Protein AF-A0AAV4MS69-F1 (afdb_monomer_lite)

Foldseek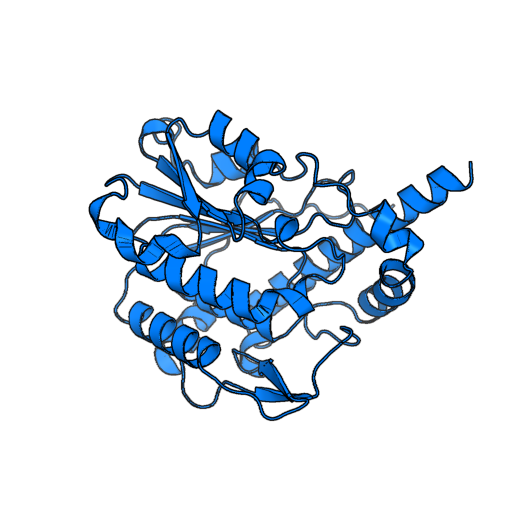 3Di:
DPPDPPDPQLDWDFQDVLLLVCLVPPFFPPFWDKDFQDPACCDFLQEDNVLRVLCCVQQPPPVLLVVLLDLKDDFWPVVSVLVVLDPDPVCLQQEEEEEEDQDPVLVVSNNVVVVVCVSHVHYDYDYLVCLVPCLVVDDPGAYEYEYECLSVDSGLPCCSVCLLVVLSSVLSVLVSHDFFHKYKYWDAADRFQSSLQLVSNVLSQARTKGKTATDLLIGLSGHIIIMGGGGHPDPSSVSSSVNSVCQNPDDDPPSMHGRHSGHVCSSCVDPNSVVSSVRRHVSSVSNSSNSVVVVVVVVD

Radius of gyration: 18.64 Å; chains: 1; bounding box: 41×44×55 Å

Secondary structure (DSSP, 8-state):
--------TTSPEEPPHHHHHHHHHHTTSS--EEEE--SS----TTS-HHHHHHHHHHHTSHHHHHHH-PPPPS-S-HHHHHHHH-SSTT-GGGEEEEEEESSGGGTTT-HHHHHHHHHSSEEEEEETTTGGG-GGGS-SSEEEEEEEGGGT---TTGGGTSHHHHHHHHHHHHHHPPTT-EEEEEES---SHHHHHHHHHHHTTSSEEEEEPPPTT--TT--EEEEEES----HHHHHHHHHHHHHHH--PPTTEEEEESS-HHHHHSSHHHHHHHHHHHHHHHHHHHHHHHHHHHHT-

pLDDT: mean 83.2, std 14.0, range [27.44, 97.62]

Structure (mmCIF, N/CA/C/O backbone):
data_AF-A0AAV4MS69-F1
#
_entry.id   AF-A0AAV4MS69-F1
#
loop_
_atom_site.group_PDB
_atom_site.id
_atom_site.type_symbol
_atom_site.label_atom_id
_atom_site.label_alt_id
_atom_site.label_comp_id
_atom_site.label_asym_id
_atom_site.label_entity_id
_atom_site.label_seq_id
_atom_site.pdbx_PDB_ins_code
_atom_site.Cartn_x
_atom_site.Cartn_y
_atom_site.Cartn_z
_atom_site.occupancy
_atom_site.B_iso_or_equiv
_atom_site.auth_seq_id
_atom_site.auth_comp_id
_atom_site.auth_asym_id
_atom_site.auth_atom_id
_atom_site.pdbx_PDB_model_num
ATOM 1 N N . MET A 1 1 ? -7.618 9.356 -28.137 1.00 32.59 1 MET A N 1
ATOM 2 C CA . MET A 1 1 ? -7.382 8.928 -26.742 1.00 32.59 1 MET A CA 1
ATOM 3 C C . MET A 1 1 ? -8.602 8.173 -26.239 1.00 32.59 1 MET A C 1
ATOM 5 O O . MET A 1 1 ? -9.704 8.694 -26.400 1.00 32.59 1 MET A O 1
ATOM 9 N N . PRO A 1 2 ? -8.458 6.956 -25.689 1.00 27.44 2 PRO A N 1
ATOM 10 C CA . PRO A 1 2 ? -9.570 6.287 -25.033 1.00 27.44 2 PRO A CA 1
ATOM 11 C C . PRO A 1 2 ? -9.926 7.096 -23.786 1.00 27.44 2 PRO A C 1
ATOM 13 O O . PRO A 1 2 ? -9.060 7.394 -22.969 1.00 27.44 2 PRO A O 1
ATOM 16 N N . LYS A 1 3 ? -11.196 7.481 -23.651 1.00 29.00 3 LYS A N 1
ATOM 17 C CA . LYS A 1 3 ? -11.709 8.084 -22.421 1.00 29.00 3 LYS A CA 1
ATOM 18 C C . LYS A 1 3 ? -11.591 7.030 -21.321 1.00 29.00 3 LYS A C 1
ATOM 20 O O . LYS A 1 3 ? -12.415 6.116 -21.267 1.00 29.00 3 LYS A O 1
ATOM 25 N N . HIS A 1 4 ? -10.559 7.123 -20.484 1.00 37.69 4 HIS A N 1
ATOM 26 C CA . HIS A 1 4 ? -10.506 6.365 -19.242 1.00 37.69 4 HIS A CA 1
ATOM 27 C C . HIS A 1 4 ? -11.793 6.689 -18.482 1.00 37.69 4 HIS A C 1
ATOM 29 O O . HIS A 1 4 ? -12.062 7.847 -18.164 1.00 37.69 4 HIS A O 1
ATOM 35 N N . LYS A 1 5 ? -12.638 5.679 -18.252 1.00 34.56 5 LYS A N 1
ATOM 36 C CA . LYS A 1 5 ? -13.734 5.802 -17.293 1.00 34.56 5 LYS A CA 1
ATOM 37 C C . LYS A 1 5 ? -13.071 6.090 -15.951 1.00 34.56 5 LYS A C 1
ATOM 39 O O . LYS A 1 5 ? -12.590 5.160 -15.310 1.00 34.56 5 LYS A O 1
ATOM 44 N N . MET A 1 6 ? -13.016 7.360 -15.548 1.00 39.31 6 MET A N 1
ATOM 45 C CA . MET A 1 6 ? -12.715 7.717 -14.169 1.00 39.31 6 MET A CA 1
ATOM 46 C C . MET A 1 6 ? -13.696 6.915 -13.314 1.00 39.31 6 MET A C 1
ATOM 48 O O . MET A 1 6 ? -14.915 7.090 -13.421 1.00 39.31 6 MET A O 1
ATOM 52 N N . ARG A 1 7 ? -13.184 5.953 -12.534 1.00 49.56 7 ARG A N 1
ATOM 53 C CA . ARG A 1 7 ? -13.964 5.382 -11.435 1.00 49.56 7 ARG A CA 1
ATOM 54 C C . ARG A 1 7 ? -14.466 6.583 -10.636 1.00 49.56 7 ARG A C 1
ATOM 56 O O . ARG A 1 7 ? -13.686 7.492 -10.376 1.00 49.56 7 ARG A O 1
ATOM 63 N N . LYS A 1 8 ? -15.757 6.613 -10.296 1.00 45.69 8 LYS A N 1
ATOM 64 C CA . LYS A 1 8 ? -16.284 7.593 -9.339 1.00 45.69 8 LYS A CA 1
ATOM 65 C C . LYS A 1 8 ? -15.536 7.360 -8.023 1.00 45.69 8 LYS A C 1
ATOM 67 O O . LYS A 1 8 ? -15.855 6.409 -7.313 1.00 45.69 8 LYS A O 1
ATOM 72 N N . LEU A 1 9 ? -14.484 8.144 -7.791 1.00 55.41 9 LEU A N 1
ATOM 73 C CA . LEU A 1 9 ? -13.536 8.029 -6.675 1.00 55.41 9 LEU A CA 1
ATOM 74 C C . LEU A 1 9 ? -14.171 8.448 -5.335 1.00 55.41 9 LEU A C 1
ATOM 76 O O . LEU A 1 9 ? -13.594 8.245 -4.274 1.00 55.41 9 LEU A O 1
ATOM 80 N N . ASP A 1 10 ? -15.413 8.920 -5.383 1.00 58.22 10 ASP A N 1
ATOM 81 C CA . ASP A 1 10 ? -16.152 9.518 -4.272 1.00 58.22 10 ASP A CA 1
ATOM 82 C C . ASP A 1 10 ? -16.833 8.481 -3.356 1.00 58.22 10 ASP A C 1
ATOM 84 O O . ASP A 1 10 ? -17.617 8.837 -2.477 1.00 58.22 10 ASP A O 1
ATOM 88 N N . LYS A 1 11 ? -16.610 7.177 -3.573 1.00 75.25 11 LYS A N 1
ATOM 89 C CA . LYS A 1 11 ? -17.248 6.118 -2.778 1.00 75.25 11 LYS A CA 1
ATOM 90 C C . LYS A 1 11 ? -16.233 5.204 -2.116 1.00 75.25 11 LYS A C 1
ATOM 92 O O . LYS A 1 11 ? -15.440 4.546 -2.783 1.00 75.25 11 LYS A O 1
ATOM 97 N N . TRP A 1 12 ? -16.356 5.117 -0.795 1.00 84.88 12 TRP A N 1
ATOM 98 C CA . TRP A 1 12 ? -15.697 4.122 0.037 1.00 84.88 12 TRP A CA 1
ATOM 99 C C . TRP A 1 12 ? -15.913 2.704 -0.500 1.00 84.88 12 TRP A C 1
ATOM 101 O O . TRP A 1 12 ? -17.046 2.298 -0.771 1.00 84.88 12 TRP A O 1
ATOM 111 N N . CYS A 1 13 ? -14.829 1.937 -0.593 1.00 86.44 13 CYS A N 1
ATOM 112 C CA . CYS A 1 13 ? -14.899 0.501 -0.810 1.00 86.44 13 CYS A CA 1
ATOM 113 C C . CYS A 1 13 ? -15.159 -0.186 0.536 1.00 86.44 13 CYS A C 1
ATOM 115 O O . CYS A 1 13 ? -14.472 0.074 1.527 1.00 86.44 13 CYS A O 1
ATOM 117 N N . ILE A 1 14 ? -16.157 -1.068 0.574 1.00 87.25 14 ILE A N 1
ATOM 118 C CA . ILE A 1 14 ? -16.410 -1.924 1.737 1.00 87.25 14 ILE A CA 1
ATOM 119 C C . ILE A 1 14 ? -15.455 -3.111 1.656 1.00 87.25 14 ILE A C 1
ATOM 121 O O . ILE A 1 14 ? -15.254 -3.674 0.580 1.00 87.25 14 ILE A O 1
ATOM 125 N N . ILE A 1 15 ? -14.875 -3.496 2.791 1.00 86.31 15 ILE A N 1
ATOM 126 C CA . ILE A 1 15 ? -13.974 -4.647 2.849 1.00 86.31 15 ILE A CA 1
ATOM 127 C C . ILE A 1 15 ? -14.758 -5.920 2.495 1.00 86.31 15 ILE A C 1
ATOM 129 O O . ILE A 1 15 ? -15.751 -6.226 3.167 1.00 86.31 15 ILE A O 1
ATOM 133 N N . PRO A 1 16 ? -14.340 -6.689 1.472 1.00 84.62 16 PRO A N 1
ATOM 134 C CA . PRO A 1 16 ? -15.044 -7.911 1.115 1.00 84.62 16 PRO A CA 1
ATOM 135 C C . PRO A 1 16 ? -15.044 -8.901 2.281 1.00 84.62 16 PRO A C 1
ATOM 137 O O . PRO A 1 16 ? -14.002 -9.157 2.889 1.00 84.62 16 PRO A O 1
ATOM 140 N N . LYS A 1 17 ? -16.193 -9.529 2.562 1.00 84.69 17 LYS A N 1
ATOM 141 C CA . LYS A 1 17 ? -16.330 -10.497 3.670 1.00 84.69 17 LYS A CA 1
ATOM 142 C C . LYS A 1 17 ? -15.280 -11.606 3.614 1.00 84.69 17 LYS A C 1
ATOM 144 O O . LYS A 1 17 ? -14.697 -11.941 4.637 1.00 84.69 17 LYS A O 1
ATOM 149 N N . LYS A 1 18 ? -14.964 -12.092 2.408 1.00 83.44 18 LYS A N 1
ATOM 150 C CA . LYS A 1 18 ? -13.921 -13.103 2.178 1.00 83.44 18 LYS A CA 1
ATOM 151 C C . LYS A 1 18 ? -12.542 -12.683 2.699 1.00 83.44 18 LYS A C 1
ATOM 153 O O . LYS A 1 18 ? -11.798 -13.542 3.158 1.00 83.44 18 LYS A O 1
ATOM 158 N N . VAL A 1 19 ? -12.195 -11.392 2.639 1.00 82.31 19 VAL A N 1
ATOM 159 C CA . VAL A 1 19 ? -10.930 -10.867 3.188 1.00 82.31 19 VAL A CA 1
ATOM 160 C C . VAL A 1 19 ? -10.933 -11.024 4.703 1.00 82.31 19 VAL A C 1
ATOM 162 O O . VAL A 1 19 ? -10.015 -11.613 5.271 1.00 82.31 19 VAL A O 1
ATOM 165 N N . VAL A 1 20 ? -12.005 -10.566 5.351 1.00 84.50 20 VAL A N 1
ATOM 166 C CA . VAL A 1 20 ? -12.171 -10.661 6.806 1.00 84.50 20 VAL A CA 1
ATOM 167 C C . VAL A 1 20 ? -12.179 -12.125 7.261 1.00 84.50 20 VAL A C 1
ATOM 169 O O . VAL A 1 20 ? -11.458 -12.483 8.186 1.00 84.50 20 VAL A O 1
ATOM 172 N N . GLU A 1 21 ? -12.926 -12.994 6.582 1.00 85.12 21 GLU A N 1
ATOM 173 C CA . GLU A 1 21 ? -13.020 -14.427 6.891 1.00 85.12 21 GLU A CA 1
ATOM 174 C C . GLU A 1 21 ? -11.681 -15.154 6.711 1.00 85.12 21 GLU A C 1
ATOM 176 O O . GLU A 1 21 ? -11.266 -15.920 7.585 1.00 85.12 21 GLU A O 1
ATOM 181 N N . ALA A 1 22 ? -10.968 -14.893 5.607 1.00 80.94 22 ALA A N 1
ATOM 182 C CA . ALA A 1 22 ? -9.642 -15.460 5.374 1.00 80.94 22 ALA A CA 1
ATOM 183 C C . ALA A 1 22 ? -8.679 -15.090 6.508 1.00 80.94 22 ALA A C 1
ATOM 185 O O . ALA A 1 22 ? -7.905 -15.935 6.963 1.00 80.94 22 ALA A O 1
ATOM 186 N N . MET A 1 23 ? -8.774 -13.856 7.005 1.00 82.81 23 MET A N 1
ATOM 187 C CA . MET A 1 23 ? -7.944 -13.369 8.099 1.00 82.81 23 MET A CA 1
ATOM 188 C C . MET A 1 23 ? -8.364 -13.931 9.465 1.00 82.81 23 MET A C 1
ATOM 190 O O . MET A 1 23 ? -7.529 -14.362 10.256 1.00 82.81 23 MET A O 1
ATOM 194 N N . GLN A 1 24 ? -9.659 -14.034 9.749 1.00 80.00 24 GLN A N 1
ATOM 195 C CA . GLN A 1 24 ? -10.136 -14.567 11.028 1.00 80.00 24 GLN A CA 1
ATOM 196 C C . GLN A 1 24 ? -9.818 -16.057 11.219 1.00 80.00 24 GLN A C 1
ATOM 198 O O . GLN A 1 24 ? -9.497 -16.481 12.334 1.00 80.00 24 GLN A O 1
ATOM 203 N N . VAL A 1 25 ? -9.901 -16.848 10.144 1.00 69.44 25 VAL A N 1
ATOM 204 C CA . VAL A 1 25 ? -9.797 -18.315 10.210 1.00 69.44 25 VAL A CA 1
ATOM 205 C C . VAL A 1 25 ? -8.358 -18.812 10.055 1.00 69.44 25 VAL A C 1
ATOM 207 O O . VAL A 1 25 ? -8.000 -19.823 10.657 1.00 69.44 25 VAL A O 1
ATOM 210 N N . LYS A 1 26 ? -7.531 -18.145 9.240 1.00 68.44 26 LYS A N 1
ATOM 211 C CA . LYS A 1 26 ? -6.274 -18.731 8.736 1.00 68.44 26 LYS A CA 1
ATOM 212 C C . LYS A 1 26 ? -5.003 -17.935 9.051 1.00 68.44 26 LYS A C 1
ATOM 214 O O . LYS A 1 26 ? -3.933 -18.383 8.645 1.00 68.44 26 LYS A O 1
ATOM 219 N N . VAL A 1 27 ? -5.082 -16.805 9.761 1.00 69.56 27 VAL A N 1
ATOM 220 C CA . VAL A 1 27 ? -3.886 -15.995 10.057 1.00 69.56 27 VAL A CA 1
ATOM 221 C C . VAL A 1 27 ? -2.804 -16.807 10.757 1.00 69.56 27 VAL A C 1
ATOM 223 O O . VAL A 1 27 ? -3.017 -17.402 11.813 1.00 69.56 27 VAL A O 1
ATOM 226 N N . GLY A 1 28 ? -1.615 -16.766 10.161 1.00 65.25 28 GLY A N 1
ATOM 227 C CA . GLY A 1 28 ? -0.358 -16.931 10.876 1.00 65.25 28 GLY A CA 1
ATOM 228 C C . GLY A 1 28 ? 0.246 -18.326 10.944 1.00 65.25 28 GLY A C 1
ATOM 229 O O . GLY A 1 28 ? 1.342 -18.463 11.479 1.00 65.25 28 GLY A O 1
ATOM 230 N N . ARG A 1 29 ? -0.373 -19.365 10.369 1.00 62.41 29 ARG A N 1
ATOM 231 C CA . ARG A 1 29 ? 0.287 -20.681 10.258 1.00 62.41 29 ARG A CA 1
ATOM 232 C C . ARG A 1 29 ? 0.589 -21.025 8.802 1.00 62.41 29 ARG A C 1
ATOM 234 O O . ARG A 1 29 ? -0.322 -21.227 8.006 1.00 62.41 29 ARG A O 1
ATOM 241 N N . ASN A 1 30 ? 1.883 -21.123 8.484 1.00 73.81 30 ASN A N 1
ATOM 242 C CA . ASN A 1 30 ? 2.430 -21.602 7.203 1.00 73.81 30 ASN A CA 1
ATOM 243 C C . ASN A 1 30 ? 2.113 -20.735 5.972 1.00 73.81 30 ASN A C 1
ATOM 245 O O . ASN A 1 30 ? 2.060 -21.235 4.852 1.00 73.81 30 ASN A O 1
ATOM 249 N N . TRP A 1 31 ? 1.880 -19.440 6.169 1.00 88.81 31 TRP A N 1
ATOM 250 C CA . TRP A 1 31 ? 1.650 -18.496 5.072 1.00 88.81 31 TRP A CA 1
ATOM 251 C C . TRP A 1 31 ? 2.933 -17.928 4.476 1.00 88.81 31 TRP A C 1
ATOM 253 O O . TRP A 1 31 ? 2.932 -17.520 3.316 1.00 88.81 31 TRP A O 1
ATOM 263 N N . LEU A 1 32 ? 4.015 -17.915 5.256 1.00 92.56 32 LEU A N 1
ATOM 264 C CA . LEU A 1 32 ? 5.300 -17.414 4.797 1.00 92.56 32 LEU A CA 1
ATOM 265 C C . LEU A 1 32 ? 5.862 -18.339 3.731 1.00 92.56 32 LEU A C 1
ATOM 267 O O . LEU A 1 32 ? 6.220 -19.484 4.005 1.00 92.56 32 LEU A O 1
ATOM 271 N N . LEU A 1 33 ? 5.979 -17.807 2.520 1.00 94.19 33 LEU A N 1
ATOM 272 C CA . LEU A 1 33 ? 6.752 -18.434 1.464 1.00 94.19 33 LEU A CA 1
ATOM 273 C C . LEU A 1 33 ? 8.070 -17.686 1.331 1.00 94.19 33 LEU A C 1
ATOM 275 O O . LEU A 1 33 ? 8.084 -16.501 0.993 1.00 94.19 33 LEU A O 1
ATOM 279 N N . MET A 1 34 ? 9.172 -18.387 1.569 1.00 94.75 34 MET A N 1
ATOM 280 C CA . MET A 1 34 ? 10.511 -17.883 1.285 1.00 94.75 34 MET A CA 1
ATOM 281 C C . MET A 1 34 ? 10.970 -18.344 -0.097 1.00 94.75 34 MET A C 1
ATOM 283 O O . MET A 1 34 ? 10.540 -19.378 -0.608 1.00 94.75 34 MET A O 1
ATOM 287 N N . GLY A 1 35 ? 11.866 -17.582 -0.706 1.00 94.75 35 GLY A N 1
ATOM 288 C CA . GLY A 1 35 ? 12.518 -17.975 -1.946 1.00 94.75 35 GLY A CA 1
ATOM 289 C C . GLY A 1 35 ? 13.698 -17.075 -2.260 1.00 94.75 35 GLY A C 1
ATOM 290 O O . GLY A 1 35 ? 14.112 -16.278 -1.424 1.00 94.75 35 GLY A O 1
ATOM 291 N N . LYS A 1 36 ? 14.259 -17.213 -3.463 1.00 94.69 36 LYS A N 1
ATOM 292 C CA . LYS A 1 36 ? 15.430 -16.437 -3.883 1.00 94.69 36 LYS A CA 1
ATOM 293 C C . LYS A 1 36 ? 15.143 -14.935 -3.819 1.00 94.69 36 LYS A C 1
ATOM 295 O O . LYS A 1 36 ? 14.087 -14.496 -4.274 1.00 94.69 36 LYS A O 1
ATOM 300 N N . LYS A 1 37 ? 16.118 -14.169 -3.324 1.00 93.44 37 LYS A N 1
ATOM 301 C CA . LYS A 1 37 ? 16.066 -12.706 -3.304 1.00 93.44 37 LYS A CA 1
ATOM 302 C C . LYS A 1 37 ? 15.760 -12.136 -4.692 1.00 93.44 37 LYS A C 1
ATOM 304 O O . LYS A 1 37 ? 16.416 -12.465 -5.683 1.00 93.44 37 LYS A O 1
ATOM 309 N N . VAL A 1 38 ? 14.756 -11.273 -4.747 1.00 92.19 38 VAL A N 1
ATOM 310 C CA . VAL A 1 38 ? 14.262 -10.611 -5.948 1.00 92.19 38 VAL A CA 1
ATOM 311 C C . VAL A 1 38 ? 14.893 -9.229 -6.034 1.00 92.19 38 VAL A C 1
ATOM 313 O O . VAL A 1 38 ? 14.631 -8.349 -5.220 1.00 92.19 38 VAL A O 1
ATOM 316 N N . HIS A 1 39 ? 15.715 -9.029 -7.059 1.00 90.00 39 HIS A N 1
ATOM 317 C CA . HIS A 1 39 ? 16.341 -7.735 -7.353 1.00 90.00 39 HIS A CA 1
ATOM 318 C C . HIS A 1 39 ? 15.512 -6.886 -8.327 1.00 90.00 39 HIS A C 1
ATOM 320 O O . HIS A 1 39 ? 15.698 -5.672 -8.419 1.00 90.00 39 HIS A O 1
ATOM 326 N N . GLN A 1 40 ? 14.579 -7.524 -9.038 1.00 92.38 40 GLN A N 1
ATOM 327 C CA . GLN A 1 40 ? 13.701 -6.885 -10.006 1.00 92.38 40 GLN A CA 1
ATOM 328 C C . GLN A 1 40 ? 12.364 -7.615 -10.104 1.00 92.38 40 GLN A C 1
ATOM 330 O O . GLN A 1 40 ? 12.314 -8.844 -10.161 1.00 92.38 40 GLN A O 1
ATOM 335 N N . ILE A 1 41 ? 11.276 -6.849 -10.159 1.00 93.44 41 ILE A N 1
ATOM 336 C CA . ILE A 1 41 ? 9.925 -7.387 -10.327 1.00 93.44 41 ILE A CA 1
ATOM 337 C C . ILE A 1 41 ? 9.732 -7.701 -11.810 1.00 93.44 41 ILE A C 1
ATOM 339 O O . ILE A 1 41 ? 9.349 -6.841 -12.591 1.00 93.44 41 ILE A O 1
ATOM 343 N N . GLN A 1 42 ? 10.035 -8.932 -12.213 1.00 92.31 42 GLN A N 1
ATOM 344 C CA . GLN A 1 42 ? 9.879 -9.374 -13.607 1.00 92.31 42 GLN A CA 1
ATOM 345 C C . GLN A 1 42 ? 8.460 -9.855 -13.921 1.00 92.31 42 GLN A C 1
ATOM 347 O O . GLN A 1 42 ? 8.033 -9.859 -15.071 1.00 92.31 42 GLN A O 1
ATOM 352 N N . ASN A 1 43 ? 7.724 -10.279 -12.896 1.00 91.81 43 ASN A N 1
ATOM 353 C CA . ASN A 1 43 ? 6.361 -10.766 -13.022 1.00 91.81 43 ASN A CA 1
ATOM 354 C C . ASN A 1 43 ? 5.586 -10.405 -11.754 1.00 91.81 43 ASN A C 1
ATOM 356 O O . ASN A 1 43 ? 6.067 -10.619 -10.639 1.00 91.81 43 ASN A O 1
ATOM 360 N N . SER A 1 44 ? 4.384 -9.875 -11.938 1.00 96.00 44 SER A N 1
ATOM 361 C CA . SER A 1 44 ? 3.424 -9.640 -10.873 1.00 96.00 44 SER A CA 1
ATOM 362 C C . SER A 1 44 ? 2.089 -10.232 -11.292 1.00 96.00 44 SER A C 1
ATOM 364 O O . SER A 1 44 ? 1.609 -9.974 -12.390 1.00 96.00 44 SER A O 1
ATOM 366 N N . LYS A 1 45 ? 1.449 -10.985 -10.394 1.00 96.19 45 LYS A N 1
ATOM 367 C CA . LYS A 1 45 ? 0.055 -11.402 -10.599 1.00 96.19 45 LYS A CA 1
ATOM 368 C C . LYS A 1 45 ? -0.918 -10.227 -10.519 1.00 96.19 45 LYS A C 1
ATOM 370 O O . LYS A 1 45 ? -2.042 -10.362 -10.984 1.00 96.19 45 LYS A O 1
ATOM 375 N N . PHE A 1 46 ? -0.485 -9.101 -9.959 1.00 97.00 46 PHE A N 1
ATOM 376 C CA . PHE A 1 46 ? -1.302 -7.926 -9.677 1.00 97.00 46 PHE A CA 1
ATOM 377 C C . PHE A 1 46 ? -1.087 -6.802 -10.693 1.00 97.00 46 PHE A C 1
ATOM 379 O O . PHE A 1 46 ? -1.449 -5.670 -10.406 1.00 97.00 46 PHE A O 1
ATOM 386 N N . CYS A 1 47 ? -0.453 -7.068 -11.838 1.00 97.62 47 CYS A N 1
ATOM 387 C CA . CYS A 1 47 ? -0.258 -6.082 -12.898 1.00 97.62 47 CYS A CA 1
ATOM 388 C C . CYS A 1 47 ? -0.100 -6.776 -14.254 1.00 97.62 47 CYS A C 1
ATOM 390 O O . CYS A 1 47 ? 0.358 -7.917 -14.336 1.00 97.62 47 CYS A O 1
ATOM 392 N N . ASN A 1 48 ? -0.460 -6.081 -15.329 1.00 97.19 48 ASN A N 1
ATOM 393 C CA . ASN A 1 48 ? -0.264 -6.549 -16.689 1.00 97.19 48 ASN A CA 1
ATOM 394 C C . ASN A 1 48 ? 1.243 -6.755 -16.961 1.00 97.19 48 ASN A C 1
ATOM 396 O O . ASN A 1 48 ? 2.029 -5.814 -16.808 1.00 97.19 48 ASN A O 1
ATOM 400 N N . PRO A 1 49 ? 1.664 -7.951 -17.411 1.00 96.56 49 PRO A N 1
ATOM 401 C CA . PRO A 1 49 ? 3.075 -8.260 -17.630 1.00 96.56 49 PRO A CA 1
ATOM 402 C C . PRO A 1 49 ? 3.752 -7.343 -18.658 1.00 96.56 49 PRO A C 1
ATOM 404 O O . PRO A 1 49 ? 4.937 -7.057 -18.513 1.00 96.56 49 PRO A O 1
ATOM 407 N N . MET A 1 50 ? 3.022 -6.828 -19.654 1.00 96.69 50 MET A N 1
ATOM 408 C CA . MET A 1 50 ? 3.580 -5.892 -20.640 1.00 96.69 50 MET A CA 1
ATOM 409 C C . MET A 1 50 ? 3.937 -4.540 -20.016 1.00 96.69 50 MET A C 1
ATOM 411 O O . MET A 1 50 ? 4.947 -3.942 -20.378 1.00 96.69 50 MET A O 1
ATOM 415 N N . LEU A 1 51 ? 3.139 -4.068 -19.053 1.00 96.31 51 LEU A N 1
ATOM 416 C CA . LEU A 1 51 ? 3.433 -2.832 -18.325 1.00 96.31 51 LEU A CA 1
ATOM 417 C C . LEU A 1 51 ? 4.663 -3.001 -17.433 1.00 96.31 51 LEU A C 1
ATOM 419 O O . LEU A 1 51 ? 5.491 -2.100 -17.359 1.00 96.31 51 LEU A O 1
ATOM 423 N N . ILE A 1 52 ? 4.805 -4.166 -16.796 1.00 95.88 52 ILE A N 1
ATOM 424 C CA . ILE A 1 52 ? 5.981 -4.499 -15.986 1.00 95.88 52 ILE A CA 1
ATOM 425 C C . ILE A 1 52 ? 7.244 -4.578 -16.845 1.00 95.88 52 ILE A C 1
ATOM 427 O O . ILE A 1 52 ? 8.272 -4.021 -16.466 1.00 95.88 52 ILE A O 1
ATOM 431 N N . ASP A 1 53 ? 7.178 -5.229 -18.006 1.00 94.56 53 ASP A N 1
ATOM 432 C CA . ASP A 1 53 ? 8.301 -5.294 -18.946 1.00 94.56 53 ASP A CA 1
ATOM 433 C C . ASP A 1 53 ? 8.726 -3.894 -19.418 1.00 94.56 53 ASP A C 1
ATOM 435 O O . ASP A 1 53 ? 9.905 -3.540 -19.347 1.00 94.56 53 ASP A O 1
ATOM 439 N N . LEU A 1 54 ? 7.763 -3.059 -19.822 1.00 93.50 54 LEU A N 1
ATOM 440 C CA . LEU A 1 54 ? 8.040 -1.687 -20.244 1.00 93.50 54 LEU A CA 1
ATOM 441 C C . LEU A 1 54 ? 8.613 -0.840 -19.099 1.00 93.50 54 LEU A C 1
ATOM 443 O O . LEU A 1 54 ? 9.612 -0.149 -19.291 1.00 93.50 54 LEU A O 1
ATOM 447 N N . TRP A 1 55 ? 8.036 -0.941 -17.899 1.00 92.81 55 TRP A N 1
ATOM 448 C CA . TRP A 1 55 ? 8.553 -0.282 -16.701 1.00 92.81 55 TRP A CA 1
ATOM 449 C C . TRP A 1 55 ? 10.005 -0.662 -16.445 1.00 92.81 55 TRP A C 1
ATOM 451 O O . TRP A 1 55 ? 10.850 0.213 -16.289 1.00 92.81 55 TRP A O 1
ATOM 461 N N . ASN A 1 56 ? 10.312 -1.956 -16.470 1.00 91.62 56 ASN A N 1
ATOM 462 C CA . ASN A 1 56 ? 11.653 -2.466 -16.226 1.00 91.62 56 ASN A CA 1
ATOM 463 C C . ASN A 1 56 ? 12.683 -1.959 -17.246 1.00 91.62 56 ASN A C 1
ATOM 465 O O . ASN A 1 56 ? 13.819 -1.677 -16.872 1.00 91.62 56 ASN A O 1
ATOM 469 N N . LYS A 1 57 ? 12.294 -1.805 -18.517 1.00 89.25 57 LYS A N 1
ATOM 470 C CA . LYS A 1 57 ? 13.165 -1.275 -19.582 1.00 89.25 57 LYS A CA 1
ATOM 471 C C . LYS A 1 57 ? 13.534 0.200 -19.396 1.00 89.25 57 LYS A C 1
ATOM 473 O O . LYS A 1 57 ? 14.584 0.624 -19.890 1.00 89.25 57 LYS A O 1
ATOM 478 N N . ILE A 1 58 ? 12.679 0.968 -18.720 1.00 87.44 58 ILE A N 1
ATOM 479 C CA . ILE A 1 58 ? 12.823 2.419 -18.557 1.00 87.44 58 ILE A CA 1
ATOM 480 C C . ILE A 1 58 ? 13.364 2.756 -17.157 1.00 87.44 58 ILE A C 1
ATOM 482 O O . ILE A 1 58 ? 14.412 3.383 -17.035 1.00 87.44 58 ILE A O 1
ATOM 486 N N . SER A 1 59 ? 12.712 2.290 -16.088 1.00 84.31 59 SER A N 1
ATOM 487 C CA . SER A 1 59 ? 12.972 2.723 -14.703 1.00 84.31 59 SER A CA 1
ATOM 488 C C . SER A 1 59 ? 14.316 2.268 -14.117 1.00 84.31 59 SER A C 1
ATOM 490 O O . SER A 1 59 ? 14.795 2.848 -13.138 1.00 84.31 59 SER A O 1
ATOM 492 N N . TYR A 1 60 ? 14.936 1.236 -14.700 1.00 80.19 60 TYR A N 1
ATOM 493 C CA . TYR A 1 60 ? 16.245 0.720 -14.281 1.00 80.19 60 TYR A CA 1
ATOM 494 C C . TYR A 1 60 ? 17.431 1.415 -14.964 1.00 80.19 60 TYR A C 1
ATOM 496 O O . TYR A 1 60 ? 18.579 1.118 -14.634 1.00 80.19 60 TYR A O 1
ATOM 504 N N . ARG A 1 61 ? 17.190 2.359 -15.882 1.00 80.56 61 ARG A N 1
ATOM 505 C CA . ARG A 1 61 ? 18.256 3.210 -16.424 1.00 80.56 61 ARG A CA 1
ATOM 506 C C . ARG A 1 61 ? 18.665 4.231 -15.360 1.00 80.56 61 ARG A C 1
ATOM 508 O O . ARG A 1 61 ? 17.817 4.960 -14.850 1.00 80.56 61 ARG A O 1
ATOM 515 N N . ALA A 1 62 ? 19.953 4.278 -15.016 1.00 64.56 62 ALA A N 1
ATOM 516 C CA . ALA A 1 62 ? 20.462 5.099 -13.912 1.00 64.56 62 ALA A CA 1
ATOM 517 C C . ALA A 1 62 ? 20.153 6.599 -14.083 1.00 64.56 62 ALA A C 1
ATOM 519 O O . ALA A 1 62 ? 19.737 7.251 -13.129 1.00 64.56 62 ALA A O 1
ATOM 520 N N . GLU A 1 63 ? 20.280 7.114 -15.307 1.00 69.56 63 GLU A N 1
ATOM 521 C CA . GLU A 1 63 ? 19.982 8.508 -15.672 1.00 69.56 63 GLU A CA 1
ATOM 522 C C . GLU A 1 63 ? 18.518 8.874 -15.391 1.00 69.56 63 GLU A C 1
ATOM 524 O O . GLU A 1 63 ? 18.229 9.911 -14.797 1.00 69.56 63 GLU A O 1
ATOM 529 N N . ILE A 1 64 ? 17.597 7.970 -15.738 1.00 68.38 64 ILE A N 1
ATOM 530 C CA . ILE A 1 64 ? 16.159 8.133 -15.511 1.00 68.38 64 ILE A CA 1
ATOM 531 C C . ILE A 1 64 ? 15.845 8.064 -14.017 1.00 68.38 64 ILE A C 1
ATOM 533 O O . ILE A 1 64 ? 15.039 8.848 -13.529 1.00 68.38 64 ILE A O 1
ATOM 537 N N . ASN A 1 65 ? 16.487 7.157 -13.280 1.00 66.69 65 ASN A N 1
ATOM 538 C CA . ASN A 1 65 ? 16.257 7.002 -11.846 1.00 66.69 65 ASN A CA 1
ATOM 539 C C . ASN A 1 65 ? 16.627 8.289 -11.088 1.00 66.69 65 ASN A C 1
ATOM 541 O O . ASN A 1 65 ? 15.791 8.842 -10.384 1.00 66.69 65 ASN A O 1
ATOM 545 N N . ILE A 1 66 ? 17.835 8.817 -11.309 1.00 63.38 66 ILE A N 1
ATOM 546 C CA . ILE A 1 66 ? 18.347 10.009 -10.610 1.00 63.38 66 ILE A CA 1
ATOM 547 C C . ILE A 1 66 ? 17.497 11.251 -10.917 1.00 63.38 66 ILE A C 1
ATOM 549 O O . ILE A 1 66 ? 17.222 12.047 -10.027 1.00 63.38 66 ILE A O 1
ATOM 553 N N . GLN A 1 67 ? 17.055 11.412 -12.165 1.00 62.88 67 GLN A N 1
ATOM 554 C CA . GLN A 1 67 ? 16.370 12.630 -12.613 1.00 62.88 67 GLN A CA 1
ATOM 555 C C . GLN A 1 67 ? 14.863 12.636 -12.328 1.00 62.88 67 GLN A C 1
ATOM 557 O O . GLN A 1 67 ? 14.257 13.701 -12.300 1.00 62.88 67 GLN A O 1
ATOM 562 N N . ASN A 1 68 ? 14.253 11.467 -12.108 1.00 61.84 68 ASN A N 1
ATOM 563 C CA . ASN A 1 68 ? 12.817 11.343 -11.826 1.00 61.84 68 ASN A CA 1
ATOM 564 C C . ASN A 1 68 ? 12.512 11.100 -10.339 1.00 61.84 68 ASN A C 1
ATOM 566 O O . ASN A 1 68 ? 11.350 10.943 -9.959 1.00 61.84 68 ASN A O 1
ATOM 570 N N . HIS A 1 69 ? 13.540 11.102 -9.485 1.00 60.50 69 HIS A N 1
ATOM 571 C CA . HIS A 1 69 ? 13.400 11.243 -8.039 1.00 60.50 69 HIS A CA 1
ATOM 572 C C . HIS A 1 69 ? 13.314 12.712 -7.642 1.00 60.50 69 HIS A C 1
ATOM 574 O O . HIS A 1 69 ? 14.166 13.239 -6.940 1.00 60.50 69 HIS A O 1
ATOM 580 N N . ILE A 1 70 ? 12.252 13.374 -8.089 1.00 58.72 70 ILE A N 1
ATOM 581 C CA . ILE A 1 70 ? 11.847 14.647 -7.499 1.00 58.72 70 ILE A CA 1
ATOM 582 C C . ILE A 1 70 ? 10.980 14.287 -6.280 1.00 58.72 70 ILE A C 1
ATOM 584 O O . ILE A 1 70 ? 10.088 13.435 -6.429 1.00 58.72 70 ILE A O 1
ATOM 588 N N . PRO A 1 71 ? 11.252 14.836 -5.075 1.00 54.25 71 PRO A N 1
ATOM 589 C CA . PRO A 1 71 ? 10.345 14.674 -3.946 1.00 54.25 71 PRO A CA 1
ATOM 590 C C . PRO A 1 71 ? 8.973 15.156 -4.409 1.00 54.25 71 PRO A C 1
ATOM 592 O O . PRO A 1 71 ? 8.893 16.227 -5.013 1.00 54.25 71 PRO A O 1
ATOM 595 N N . PRO A 1 72 ? 7.922 14.339 -4.250 1.00 53.78 72 PRO A N 1
ATOM 596 C CA . PRO A 1 72 ? 6.664 14.614 -4.909 1.00 53.78 72 PRO A CA 1
ATOM 597 C C . PRO A 1 72 ? 6.184 16.002 -4.489 1.00 53.78 72 PRO A C 1
ATOM 599 O O . PRO A 1 72 ? 5.972 16.274 -3.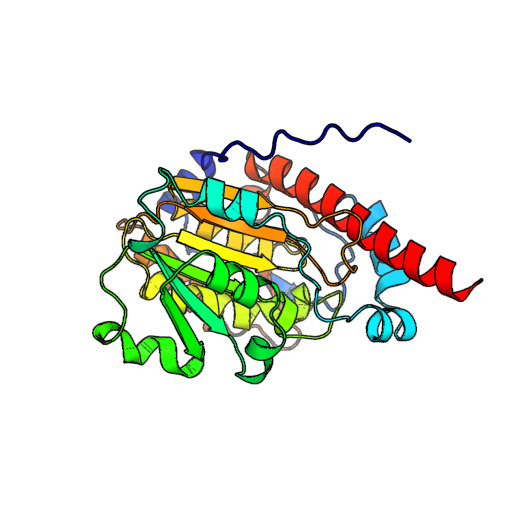305 1.00 53.78 72 PRO A O 1
ATOM 602 N N . SER A 1 73 ? 5.993 16.880 -5.474 1.00 61.28 73 SER A N 1
ATOM 603 C CA . SER A 1 73 ? 4.988 17.921 -5.347 1.00 61.28 73 SER A CA 1
ATOM 604 C C . SER A 1 73 ? 3.658 17.259 -5.002 1.00 61.28 73 SER A C 1
ATOM 606 O O . SER A 1 73 ? 3.446 16.052 -5.140 1.00 61.28 73 SER A O 1
ATOM 608 N N . PHE A 1 74 ? 2.774 18.050 -4.439 1.00 68.12 74 PHE A N 1
ATOM 609 C CA . PHE A 1 74 ? 1.482 17.578 -4.019 1.00 68.12 74 PHE A CA 1
ATOM 610 C C . PHE A 1 74 ? 0.659 17.082 -5.227 1.00 68.12 74 PHE A C 1
ATOM 612 O O . PHE A 1 74 ? 0.285 17.900 -6.059 1.00 68.12 74 PHE A O 1
ATOM 619 N N . HIS A 1 75 ? 0.408 15.768 -5.333 1.00 80.06 75 HIS A N 1
ATOM 620 C CA . HIS A 1 75 ? -0.255 15.167 -6.508 1.00 80.06 75 HIS A CA 1
ATOM 621 C C . HIS A 1 75 ? -1.434 14.241 -6.192 1.00 80.06 75 HIS A C 1
ATOM 623 O O . HIS A 1 75 ? -2.043 13.678 -7.101 1.00 80.06 75 HIS A O 1
ATOM 629 N N . TRP A 1 76 ? -1.761 14.029 -4.917 1.00 85.00 76 TRP A N 1
ATOM 630 C CA . TRP A 1 76 ? -3.014 13.368 -4.547 1.00 85.00 76 TRP A CA 1
ATOM 631 C C . TRP A 1 76 ? -4.083 14.417 -4.292 1.00 85.00 76 TRP A C 1
ATOM 633 O O . TRP A 1 76 ? -3.790 15.475 -3.757 1.00 85.00 76 TRP A O 1
ATOM 643 N N . ASP A 1 77 ? -5.331 14.104 -4.611 1.00 82.00 77 ASP A N 1
ATOM 644 C CA . ASP A 1 77 ? -6.463 14.960 -4.263 1.00 82.00 77 ASP A CA 1
ATOM 645 C C . ASP A 1 77 ? -6.728 14.883 -2.743 1.00 82.00 77 ASP A C 1
ATOM 647 O O . ASP A 1 77 ? -7.446 14.000 -2.267 1.00 82.00 77 ASP A O 1
ATOM 651 N N . ILE A 1 78 ? -6.076 15.749 -1.952 1.00 78.19 78 ILE A N 1
ATOM 652 C CA . ILE A 1 78 ? -6.286 15.799 -0.490 1.00 78.19 78 ILE A CA 1
ATOM 653 C C . ILE A 1 78 ? -7.615 16.425 -0.134 1.00 78.19 78 ILE A C 1
ATOM 655 O O . ILE A 1 78 ? -8.153 16.046 0.895 1.00 78.19 78 ILE A O 1
ATOM 659 N N . ASP A 1 79 ? -8.189 17.283 -0.971 1.00 78.00 79 ASP A N 1
ATOM 660 C CA . ASP A 1 79 ? -9.542 17.777 -0.719 1.00 78.00 79 ASP A CA 1
ATOM 661 C C . ASP A 1 79 ? -10.532 16.598 -0.746 1.00 78.00 79 ASP A C 1
ATOM 663 O O . ASP A 1 79 ? -11.418 16.484 0.104 1.00 78.00 79 ASP A O 1
ATOM 667 N N . LEU A 1 80 ? -10.328 15.636 -1.654 1.00 80.06 80 LEU A N 1
ATOM 668 C CA . LEU A 1 80 ? -11.052 14.369 -1.631 1.00 80.06 80 LEU A CA 1
ATOM 669 C C . LEU A 1 80 ? -10.672 13.490 -0.427 1.00 80.06 80 LEU A C 1
ATOM 671 O O . LEU A 1 80 ? -11.552 12.858 0.158 1.00 80.06 80 LEU A O 1
ATOM 675 N N . ALA A 1 81 ? -9.393 13.412 -0.045 1.00 77.50 81 ALA A N 1
ATOM 676 C CA . ALA A 1 81 ? -8.977 12.650 1.139 1.00 77.50 81 ALA A CA 1
ATOM 677 C C . ALA A 1 81 ? -9.616 13.192 2.431 1.00 77.50 81 ALA A C 1
ATOM 679 O O . ALA A 1 81 ? -10.085 12.408 3.257 1.00 77.50 81 ALA A O 1
ATOM 680 N N . ASP A 1 82 ? -9.678 14.512 2.568 1.00 76.69 82 ASP A N 1
ATOM 681 C CA . ASP A 1 82 ? -10.343 15.239 3.641 1.00 76.69 82 ASP A CA 1
ATOM 682 C C . ASP A 1 82 ? -11.840 14.919 3.657 1.00 76.69 82 ASP A C 1
ATOM 684 O O . ASP A 1 82 ? -12.347 14.368 4.633 1.00 76.69 82 ASP A O 1
ATOM 688 N N . LEU A 1 83 ? -12.517 15.081 2.514 1.00 77.38 83 LEU A N 1
ATOM 689 C CA . LEU A 1 83 ? -13.934 14.741 2.356 1.00 77.38 83 LEU A CA 1
ATOM 690 C C . LEU A 1 83 ? -14.246 13.275 2.707 1.00 77.38 83 LEU A C 1
ATOM 692 O O . LEU A 1 83 ? -15.320 12.955 3.212 1.00 77.38 83 LEU A O 1
ATOM 696 N N . LEU A 1 84 ? -13.329 12.349 2.430 1.00 77.56 84 LEU A N 1
ATOM 697 C CA . LEU A 1 84 ? -13.494 10.945 2.805 1.00 77.56 84 LEU A CA 1
ATOM 698 C C . LEU A 1 84 ? -13.389 10.761 4.332 1.00 77.56 84 LEU A C 1
ATOM 700 O O . LEU A 1 84 ? -14.151 9.987 4.939 1.00 77.56 84 LEU A O 1
ATOM 704 N N . LEU A 1 85 ? -12.432 11.440 4.962 1.00 74.88 85 LEU A N 1
ATOM 705 C CA . LEU A 1 85 ? -12.125 11.320 6.386 1.00 74.88 85 LEU A CA 1
ATOM 706 C C . LEU A 1 85 ? -13.145 12.052 7.266 1.00 74.88 85 LEU A C 1
ATOM 708 O O . LEU A 1 85 ? -13.513 11.513 8.316 1.00 74.88 85 LEU A O 1
ATOM 712 N N . GLU A 1 86 ? -13.699 13.165 6.801 1.00 70.06 86 GLU A N 1
ATOM 713 C CA . GLU A 1 86 ? -14.814 13.864 7.427 1.00 70.06 86 GLU A CA 1
ATOM 714 C C . GLU A 1 86 ? -16.152 13.178 7.106 1.00 70.06 86 GLU A C 1
ATOM 716 O O . GLU A 1 86 ? -16.716 13.334 6.030 1.00 70.06 86 GLU A O 1
ATOM 721 N N . ASP A 1 87 ? -16.733 12.434 8.061 1.00 59.75 87 ASP A N 1
ATOM 722 C CA . ASP A 1 87 ? -18.157 12.060 7.928 1.00 59.75 87 ASP A CA 1
ATOM 723 C C . ASP A 1 87 ? -19.083 13.292 8.151 1.00 59.75 87 ASP A C 1
ATOM 725 O O . ASP A 1 87 ? -20.271 13.232 7.832 1.00 59.75 87 ASP A O 1
ATOM 729 N N . SER A 1 88 ? -18.552 14.416 8.669 1.00 49.28 88 SER A N 1
ATOM 730 C CA . SER A 1 88 ? -19.186 15.745 8.726 1.00 49.28 88 SER A CA 1
ATOM 731 C C . SER A 1 88 ? -18.149 16.872 8.932 1.00 49.28 88 SER A C 1
ATOM 733 O O . SER A 1 88 ? -17.152 16.661 9.616 1.00 49.28 88 SER A O 1
ATOM 735 N N . LYS A 1 89 ? -18.426 18.087 8.425 1.00 46.91 89 LYS A N 1
ATOM 736 C CA . LYS A 1 89 ? -17.574 19.306 8.501 1.00 46.91 89 LYS A CA 1
ATOM 737 C C . LYS A 1 89 ? -17.261 19.841 9.915 1.00 46.91 89 LYS A C 1
ATOM 739 O O . LYS A 1 89 ? -16.598 20.857 10.065 1.00 46.91 89 LYS A O 1
ATOM 744 N N . GLU A 1 90 ? -17.764 19.196 10.966 1.00 50.22 90 GLU A N 1
ATOM 745 C CA . GLU A 1 90 ? -17.485 19.533 12.376 1.00 50.22 90 GLU A CA 1
ATOM 746 C C . GLU A 1 90 ? -16.438 18.582 12.993 1.00 50.22 90 GLU A C 1
ATOM 748 O O . GLU A 1 90 ? -16.355 18.433 14.220 1.00 50.22 90 GLU A O 1
ATOM 753 N N . ALA A 1 91 ? -15.705 17.837 12.156 1.00 55.31 91 ALA A N 1
ATOM 754 C CA . ALA A 1 91 ? -14.836 16.749 12.584 1.00 55.31 91 ALA A CA 1
ATOM 755 C C . ALA A 1 91 ? -13.335 17.069 12.523 1.00 55.31 91 ALA A C 1
ATOM 757 O O . ALA A 1 91 ? -12.605 16.441 13.287 1.00 55.31 91 ALA A O 1
ATOM 758 N N . ALA A 1 92 ? -12.870 18.040 11.727 1.00 56.16 92 ALA A N 1
ATOM 759 C CA . ALA A 1 92 ? -11.452 18.420 11.672 1.00 56.16 92 ALA A CA 1
ATOM 760 C C . ALA A 1 92 ? -10.832 18.697 13.060 1.00 56.16 92 ALA A C 1
ATOM 762 O O . ALA A 1 92 ? -9.757 18.187 13.369 1.00 56.16 92 ALA A O 1
ATOM 763 N N . ASP A 1 93 ? -11.550 19.383 13.961 1.00 60.50 93 ASP A N 1
ATOM 764 C CA . ASP A 1 93 ? -11.088 19.658 15.337 1.00 60.50 93 ASP A CA 1
ATOM 765 C C . ASP A 1 93 ? -11.031 18.413 16.247 1.00 60.50 93 ASP A C 1
ATOM 767 O O . ASP A 1 93 ? -10.440 18.443 17.334 1.00 60.50 93 ASP A O 1
ATOM 771 N N . LYS A 1 94 ? -11.655 17.310 15.813 1.00 66.94 94 LYS A N 1
ATOM 772 C CA . LYS A 1 94 ? -11.720 16.021 16.520 1.00 66.94 94 LYS A CA 1
ATOM 773 C C . LYS A 1 94 ? -10.655 15.034 16.049 1.00 66.94 94 LYS A C 1
ATOM 775 O O . LYS A 1 94 ? -10.559 13.955 16.643 1.00 66.94 94 LYS A O 1
ATOM 780 N N . PHE A 1 95 ? -9.908 15.366 14.994 1.00 71.75 95 PHE A N 1
ATOM 781 C CA . PHE A 1 95 ? -8.848 14.522 14.462 1.00 71.75 95 PHE A CA 1
ATOM 782 C C . PHE A 1 95 ? -7.468 15.117 14.722 1.00 71.75 95 PHE A C 1
ATOM 784 O O . PHE A 1 95 ? -7.235 16.310 14.554 1.00 71.75 95 PHE A O 1
ATOM 791 N N . CYS A 1 96 ? -6.527 14.249 15.087 1.00 81.88 96 CYS A N 1
ATOM 792 C CA . CYS A 1 96 ? -5.110 14.581 15.080 1.00 81.88 96 CYS A CA 1
ATOM 793 C C . CYS A 1 96 ? -4.351 13.693 14.092 1.00 81.88 96 CYS A C 1
ATOM 795 O O . CYS A 1 96 ? -4.574 12.477 14.040 1.00 81.88 96 CYS A O 1
ATOM 797 N N . ILE A 1 97 ? -3.414 14.283 13.355 1.00 82.56 97 ILE A N 1
ATOM 798 C CA . ILE A 1 97 ? -2.478 13.532 12.520 1.00 82.56 97 ILE A CA 1
ATOM 799 C C . ILE A 1 97 ? -1.299 13.079 13.367 1.00 82.56 97 ILE A C 1
ATOM 801 O O . ILE A 1 97 ? -0.710 13.86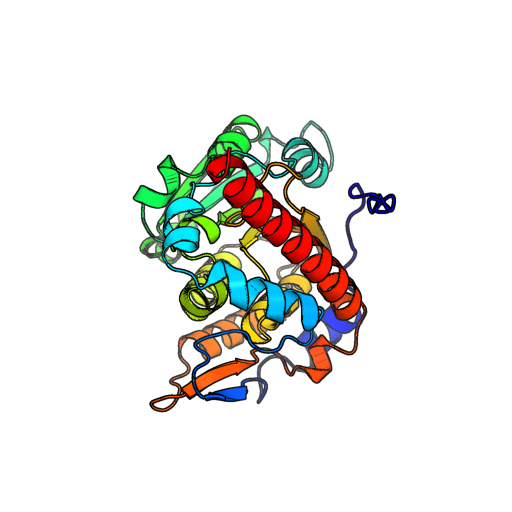0 14.114 1.00 82.56 97 ILE A O 1
ATOM 805 N N . ILE A 1 98 ? -0.940 11.812 13.213 1.00 83.31 98 ILE A N 1
ATOM 806 C CA . ILE A 1 98 ? 0.279 11.221 13.748 1.00 83.31 98 ILE A CA 1
ATOM 807 C C . ILE A 1 98 ? 1.097 10.750 12.555 1.00 83.31 98 ILE A C 1
ATOM 809 O O . ILE A 1 98 ? 0.771 9.726 11.956 1.00 83.31 98 ILE A O 1
ATOM 813 N N . SER A 1 99 ? 2.141 11.492 12.193 1.00 82.38 99 SER A N 1
ATOM 814 C CA . SER A 1 99 ? 3.040 11.083 11.113 1.00 82.38 99 SER A CA 1
ATOM 815 C C . SER A 1 99 ? 4.162 10.208 11.661 1.00 82.38 99 SER A C 1
ATOM 817 O O . SER A 1 99 ? 4.869 10.638 12.576 1.00 82.38 99 SER A O 1
ATOM 819 N N . ILE A 1 100 ? 4.349 9.021 11.083 1.00 81.69 100 ILE A N 1
ATOM 820 C CA . ILE A 1 100 ? 5.450 8.109 11.420 1.00 81.69 100 ILE A CA 1
ATOM 821 C C . ILE A 1 100 ? 6.437 8.067 10.250 1.00 81.69 100 ILE A C 1
ATOM 823 O O . ILE A 1 100 ? 6.051 7.766 9.120 1.00 81.69 100 ILE A O 1
ATOM 827 N N . PHE A 1 101 ? 7.706 8.352 10.530 1.00 79.31 101 PHE A N 1
ATOM 828 C CA . PHE A 1 101 ? 8.790 8.443 9.543 1.00 79.31 101 PHE A CA 1
ATOM 829 C C . PHE A 1 101 ? 10.028 7.668 10.017 1.00 79.31 101 PHE A C 1
ATOM 831 O O . PHE A 1 101 ? 10.173 7.415 11.215 1.00 79.31 101 PHE A O 1
ATOM 838 N N . LEU A 1 102 ? 10.914 7.276 9.091 1.00 76.25 102 LEU A N 1
ATOM 839 C CA . LEU A 1 102 ? 12.133 6.530 9.430 1.00 76.25 102 LEU A CA 1
ATOM 840 C C . LEU A 1 102 ? 13.281 7.457 9.840 1.00 76.25 102 LEU A C 1
ATOM 842 O O . LEU A 1 102 ? 14.123 7.059 10.644 1.00 76.25 102 LEU A O 1
ATOM 846 N N . LYS A 1 103 ? 13.344 8.670 9.275 1.00 71.94 103 LYS A N 1
ATOM 847 C CA . LYS A 1 103 ? 14.375 9.679 9.580 1.00 71.94 103 LYS A CA 1
ATOM 848 C C . LYS A 1 103 ? 13.795 11.091 9.560 1.00 71.94 103 LYS A C 1
ATOM 850 O O . LYS A 1 103 ? 13.042 11.422 8.654 1.00 71.94 103 LYS A O 1
ATOM 855 N N . GLU A 1 104 ? 14.198 11.956 10.495 1.00 64.00 104 GLU A N 1
ATOM 856 C CA . GLU A 1 104 ? 13.654 13.327 10.614 1.00 64.00 104 GLU A CA 1
ATOM 857 C C . GLU A 1 104 ? 13.743 14.151 9.318 1.00 64.00 104 GLU A C 1
ATOM 859 O O . GLU A 1 104 ? 12.812 14.879 8.995 1.00 64.00 104 GLU A O 1
ATOM 864 N N . LYS A 1 105 ? 14.805 13.981 8.517 1.00 62.28 105 LYS A N 1
ATOM 865 C CA . LYS A 1 105 ? 14.967 14.682 7.226 1.00 62.28 105 LYS A CA 1
ATOM 866 C C . LYS A 1 105 ? 13.876 14.362 6.190 1.00 62.28 105 LYS A C 1
ATOM 868 O O . LYS A 1 105 ? 13.783 15.055 5.183 1.00 62.28 105 LYS A O 1
ATOM 873 N N . GLU A 1 106 ? 13.084 13.311 6.398 1.00 65.75 106 GLU A N 1
ATOM 874 C CA . GLU A 1 106 ? 12.001 12.905 5.492 1.00 65.75 106 GLU A CA 1
ATOM 875 C C . GLU A 1 106 ? 10.754 13.797 5.639 1.00 65.75 106 GLU A C 1
ATOM 877 O O . GLU A 1 106 ? 9.972 13.898 4.697 1.00 65.75 106 GLU A O 1
ATOM 882 N N . LEU A 1 107 ? 10.583 14.471 6.785 1.00 65.25 107 LEU A N 1
ATOM 883 C CA . LEU A 1 107 ? 9.428 15.330 7.082 1.00 65.25 107 LEU A CA 1
ATOM 884 C C . LEU A 1 107 ? 9.421 16.641 6.303 1.00 65.25 107 LEU A C 1
ATOM 886 O O . LEU A 1 107 ? 8.372 17.044 5.808 1.00 65.25 107 LEU A O 1
ATOM 890 N N . ASP A 1 108 ? 10.573 17.306 6.220 1.00 67.38 108 ASP A N 1
ATOM 891 C CA . ASP A 1 108 ? 10.677 18.648 5.632 1.00 67.38 108 ASP A CA 1
ATOM 892 C C . ASP A 1 108 ? 10.388 18.641 4.123 1.00 67.38 108 ASP A C 1
ATOM 894 O O . ASP A 1 108 ? 10.023 19.663 3.547 1.00 67.38 108 ASP A O 1
ATOM 898 N N . ASN A 1 109 ? 10.498 17.468 3.493 1.00 69.75 109 ASN A N 1
ATOM 899 C CA . ASN A 1 109 ? 10.250 17.262 2.070 1.00 69.75 109 ASN A CA 1
ATOM 900 C C . ASN A 1 109 ? 8.865 16.656 1.771 1.00 69.75 109 ASN A C 1
ATOM 902 O O . ASN A 1 109 ? 8.528 16.473 0.600 1.00 69.75 109 ASN A O 1
ATOM 906 N N . ASP A 1 110 ? 8.059 16.321 2.787 1.00 83.06 110 ASP A N 1
ATOM 907 C CA . ASP A 1 110 ? 6.741 15.717 2.578 1.00 83.06 110 ASP A CA 1
ATOM 908 C C . ASP A 1 110 ? 5.659 16.790 2.373 1.00 83.06 110 ASP A C 1
ATOM 910 O O . ASP A 1 110 ? 4.956 17.209 3.297 1.00 83.06 110 ASP A O 1
ATOM 914 N N . SER A 1 111 ? 5.500 17.204 1.115 1.00 82.75 111 SER A N 1
ATOM 915 C CA . SER A 1 111 ? 4.462 18.146 0.675 1.00 82.75 111 SER A CA 1
ATOM 916 C C . SER A 1 111 ? 3.039 17.697 1.035 1.00 82.75 111 SER A C 1
ATOM 918 O O . SER A 1 111 ? 2.169 18.526 1.307 1.00 82.75 111 SER A O 1
ATOM 920 N N . THR A 1 112 ? 2.794 16.386 1.085 1.00 84.38 112 THR A N 1
ATOM 921 C CA . THR A 1 112 ? 1.481 15.819 1.405 1.00 84.38 112 THR A CA 1
ATOM 922 C C . THR A 1 112 ? 1.185 15.961 2.888 1.00 84.38 112 THR A C 1
ATOM 924 O O . THR A 1 112 ? 0.080 16.351 3.258 1.00 84.38 112 THR A O 1
ATOM 927 N N . LEU A 1 113 ? 2.182 15.736 3.744 1.00 86.19 113 LEU A N 1
ATOM 928 C CA . LEU A 1 113 ? 2.053 15.986 5.175 1.00 86.19 113 LEU A CA 1
ATOM 929 C C . LEU A 1 113 ? 1.855 17.474 5.481 1.00 86.19 113 LEU A C 1
ATOM 931 O O . LEU A 1 113 ? 1.062 17.800 6.362 1.00 86.19 113 LEU A O 1
ATOM 935 N N . ILE A 1 114 ? 2.541 18.373 4.767 1.00 85.19 114 ILE A N 1
ATOM 936 C CA . ILE A 1 114 ? 2.315 19.823 4.894 1.00 85.19 114 ILE A CA 1
ATOM 937 C C . ILE A 1 114 ? 0.853 20.146 4.583 1.00 85.19 114 ILE A C 1
ATOM 939 O O . ILE A 1 114 ? 0.191 20.795 5.388 1.00 85.19 114 ILE A O 1
ATOM 943 N N . LYS A 1 115 ? 0.310 19.622 3.478 1.00 83.06 115 LYS A N 1
ATOM 944 C CA . LYS A 1 115 ? -1.085 19.884 3.114 1.00 83.06 115 LYS A CA 1
ATOM 945 C C . LYS A 1 115 ? -2.078 19.290 4.112 1.00 83.06 115 LYS A C 1
ATOM 947 O O . LYS A 1 115 ? -3.038 19.946 4.498 1.00 83.06 115 LYS A O 1
ATOM 952 N N . LEU A 1 116 ? -1.819 18.077 4.590 1.00 83.31 116 LEU A N 1
ATOM 953 C CA . LEU A 1 116 ? -2.619 17.463 5.645 1.00 83.31 116 LEU A CA 1
ATOM 954 C C . LEU A 1 116 ? -2.583 18.296 6.943 1.00 83.31 116 LEU A C 1
ATOM 956 O O . LEU A 1 116 ? -3.603 18.425 7.608 1.00 83.31 116 LEU A O 1
ATOM 960 N N . LYS A 1 117 ? -1.455 18.927 7.289 1.00 84.38 117 LYS A N 1
ATOM 961 C CA . LYS A 1 117 ? -1.361 19.853 8.435 1.00 84.38 117 LYS A CA 1
ATOM 962 C C . LYS A 1 117 ? -2.177 21.136 8.253 1.00 84.38 117 LYS A C 1
ATOM 964 O O . LYS A 1 117 ? -2.592 21.713 9.250 1.00 84.38 117 LYS A O 1
ATOM 969 N N . GLU A 1 118 ? -2.397 21.590 7.019 1.00 83.19 118 GLU A N 1
ATOM 970 C CA . GLU A 1 118 ? -3.275 22.739 6.741 1.00 83.19 118 GLU A CA 1
ATOM 971 C C . GLU A 1 118 ? -4.754 22.393 6.937 1.00 83.19 118 GLU A C 1
ATOM 973 O O . GLU A 1 118 ? -5.534 23.245 7.353 1.00 83.19 118 GLU A O 1
ATOM 978 N N . VAL A 1 119 ? -5.131 21.150 6.633 1.00 80.62 119 VAL A N 1
ATOM 979 C CA . VAL A 1 119 ? -6.505 20.650 6.769 1.00 80.62 119 VAL A CA 1
ATOM 980 C C . VAL A 1 119 ? -6.826 20.297 8.225 1.00 80.62 119 VAL A C 1
ATOM 982 O O . VAL A 1 119 ? -7.904 20.606 8.726 1.00 80.62 119 VAL A O 1
ATOM 985 N N . PHE A 1 120 ? -5.884 19.665 8.930 1.00 79.00 120 PHE A N 1
ATOM 986 C CA . PHE A 1 120 ? -6.091 19.171 10.288 1.00 79.00 120 PHE A CA 1
ATOM 987 C C . PHE A 1 120 ? -5.300 19.993 11.313 1.00 79.00 120 PHE A C 1
ATOM 989 O O . PHE A 1 120 ? -4.071 19.947 11.366 1.00 79.00 120 PHE A O 1
ATOM 996 N N . ASN A 1 121 ? -6.024 20.668 12.209 1.00 72.25 121 ASN A N 1
ATOM 997 C CA . ASN A 1 121 ? -5.486 21.645 13.167 1.00 72.25 121 ASN A CA 1
ATOM 998 C C . ASN A 1 121 ? -4.483 21.080 14.196 1.00 72.25 121 ASN A C 1
ATOM 1000 O O . ASN A 1 121 ? -3.764 21.842 14.845 1.00 72.25 121 ASN A O 1
ATOM 1004 N N . LYS A 1 122 ? -4.429 19.755 14.387 1.00 81.50 122 LYS A N 1
ATOM 1005 C CA . LYS A 1 122 ? -3.519 19.086 15.331 1.00 81.50 122 LYS A CA 1
ATOM 1006 C C . LYS A 1 122 ? -2.669 18.052 14.608 1.00 81.50 122 LYS A C 1
ATOM 1008 O O . LYS A 1 122 ? -3.183 17.040 14.133 1.00 81.50 122 LYS A O 1
ATOM 1013 N N . CYS A 1 123 ? -1.354 18.250 14.602 1.00 81.00 123 CYS A N 1
ATOM 1014 C CA . CYS A 1 123 ? -0.412 17.294 14.031 1.00 81.00 123 CYS A CA 1
ATOM 1015 C C . CYS A 1 123 ? 0.764 17.038 14.969 1.00 81.00 123 CYS A C 1
ATOM 1017 O O . CYS A 1 123 ? 1.367 17.965 15.506 1.00 81.00 123 CYS A O 1
ATOM 1019 N N . TYR A 1 124 ? 1.117 15.765 15.103 1.00 82.50 124 TYR A N 1
ATOM 1020 C CA . TYR A 1 124 ? 2.225 15.280 15.907 1.00 82.50 124 TYR A CA 1
ATOM 1021 C C . TYR A 1 124 ? 3.122 14.408 15.034 1.00 82.50 124 TYR A C 1
ATOM 1023 O O . TYR A 1 124 ? 2.643 13.505 14.345 1.00 82.50 124 TYR A O 1
ATOM 1031 N N . ASN A 1 125 ? 4.425 14.669 15.067 1.00 83.00 125 ASN A N 1
ATOM 1032 C CA . ASN A 1 125 ? 5.395 13.884 14.316 1.00 83.00 125 ASN A CA 1
ATOM 1033 C C . ASN A 1 125 ? 6.116 12.938 15.281 1.00 83.00 125 ASN A C 1
ATOM 1035 O O . ASN A 1 125 ? 6.590 13.383 16.326 1.00 83.00 125 ASN A O 1
ATOM 1039 N N . TYR A 1 126 ? 6.202 11.655 14.931 1.00 78.56 126 TYR A N 1
ATOM 1040 C CA . TYR A 1 126 ? 6.897 10.646 15.725 1.00 78.56 126 TYR A CA 1
ATOM 1041 C C . TYR A 1 126 ? 7.942 9.919 14.889 1.00 78.56 126 TYR A C 1
ATOM 1043 O O . TYR A 1 126 ? 7.638 9.370 13.828 1.00 78.56 126 TYR A O 1
ATOM 1051 N N . ASP A 1 127 ? 9.161 9.874 15.416 1.00 78.00 127 ASP A N 1
ATOM 1052 C CA . ASP A 1 127 ? 10.211 9.019 14.882 1.00 78.00 127 ASP A CA 1
ATOM 1053 C C . ASP A 1 127 ? 9.840 7.556 15.144 1.00 78.00 127 ASP A C 1
ATOM 1055 O O . ASP A 1 127 ? 9.483 7.165 16.258 1.00 78.00 127 ASP A O 1
ATOM 1059 N N . PHE A 1 128 ? 9.936 6.727 14.110 1.00 72.19 128 PHE A N 1
ATOM 1060 C CA . PHE A 1 128 ? 9.697 5.293 14.184 1.00 72.19 128 PHE A CA 1
ATOM 1061 C C . PHE A 1 128 ? 10.408 4.575 15.350 1.00 72.19 128 PHE A C 1
ATOM 1063 O O . PHE A 1 128 ? 9.874 3.603 15.902 1.00 72.19 128 PHE A O 1
ATOM 1070 N N . SER A 1 129 ? 11.599 5.030 15.736 1.00 71.12 129 SER A N 1
ATOM 1071 C CA . SER A 1 129 ? 12.375 4.470 16.844 1.00 71.12 129 SER A CA 1
ATOM 1072 C C . SER A 1 129 ? 11.744 4.720 18.222 1.00 71.12 129 SER A C 1
ATOM 1074 O O . SER A 1 129 ? 11.965 3.928 19.139 1.00 71.12 129 SER A O 1
ATOM 1076 N N . THR A 1 130 ? 10.910 5.755 18.376 1.00 68.44 130 THR A N 1
ATOM 1077 C CA . THR A 1 130 ? 10.354 6.186 19.672 1.00 68.44 130 THR A CA 1
ATOM 1078 C C . THR A 1 130 ? 8.881 5.818 19.880 1.00 68.44 130 THR A C 1
ATOM 1080 O O . THR A 1 130 ? 8.419 5.786 21.022 1.00 68.44 130 THR A O 1
ATOM 1083 N N . VAL A 1 131 ? 8.157 5.439 18.816 1.00 66.81 131 VAL A N 1
ATOM 1084 C CA . VAL A 1 131 ? 6.697 5.184 18.819 1.00 66.81 131 VAL A CA 1
ATOM 1085 C C . VAL A 1 131 ? 6.208 4.223 19.918 1.00 66.81 131 VAL A C 1
ATOM 1087 O O . VAL A 1 131 ? 5.108 4.408 20.434 1.00 66.81 131 VAL A O 1
ATOM 1090 N N . GLN A 1 132 ? 6.985 3.204 20.308 1.00 60.56 132 GLN A N 1
ATOM 1091 C CA . GLN A 1 132 ? 6.540 2.216 21.310 1.00 60.56 132 GLN A CA 1
ATOM 1092 C C . GLN A 1 132 ? 6.567 2.728 22.761 1.00 60.56 132 GLN A C 1
ATOM 1094 O O . GLN A 1 132 ? 5.844 2.194 23.597 1.00 60.56 132 GLN A O 1
ATOM 1099 N N . ASN A 1 133 ? 7.364 3.755 23.074 1.00 57.00 133 ASN A N 1
ATOM 1100 C CA . ASN A 1 133 ? 7.580 4.194 24.459 1.00 57.00 133 ASN A CA 1
ATOM 1101 C C . ASN A 1 133 ? 6.630 5.316 24.909 1.00 57.00 133 ASN A C 1
ATOM 1103 O O . ASN A 1 133 ? 6.623 5.680 26.083 1.00 57.00 133 ASN A O 1
ATOM 1107 N N . ASP A 1 134 ? 5.821 5.857 23.995 1.00 59.53 134 ASP A N 1
ATOM 1108 C CA . ASP A 1 134 ? 5.073 7.100 24.205 1.00 59.53 134 ASP A CA 1
ATOM 1109 C C . ASP A 1 134 ? 3.543 6.922 24.188 1.00 59.53 134 ASP A C 1
ATOM 1111 O O . ASP A 1 134 ? 2.815 7.905 24.056 1.00 59.53 134 ASP A O 1
ATOM 1115 N N . GLU A 1 135 ? 3.012 5.705 24.392 1.00 59.47 135 GLU A N 1
ATOM 1116 C CA . GLU A 1 135 ? 1.553 5.464 24.419 1.00 59.47 135 GLU A CA 1
ATOM 1117 C C . GLU A 1 135 ? 0.795 6.412 25.370 1.00 59.47 135 GLU A C 1
ATOM 1119 O O . GLU A 1 135 ? -0.310 6.862 25.052 1.00 59.47 135 GLU A O 1
ATOM 1124 N N . GLY A 1 136 ? 1.412 6.773 26.501 1.00 57.31 136 GLY A N 1
ATOM 1125 C CA . GLY A 1 136 ? 0.859 7.707 27.487 1.00 57.31 136 GLY A CA 1
ATOM 1126 C C . GLY A 1 136 ? 0.841 9.181 27.057 1.00 57.31 136 GLY A C 1
ATOM 1127 O O . GLY A 1 136 ? 0.137 9.973 27.678 1.00 57.31 136 GLY A O 1
ATOM 1128 N N . LYS A 1 137 ? 1.573 9.559 26.000 1.00 65.75 137 LYS A N 1
ATOM 1129 C CA . LYS A 1 137 ? 1.642 10.933 25.467 1.00 65.75 137 LYS A CA 1
ATOM 1130 C C . LYS A 1 137 ? 0.767 11.154 24.232 1.00 65.75 137 LYS A C 1
ATOM 1132 O O . LYS A 1 137 ? 0.669 12.279 23.750 1.00 65.75 137 LYS A O 1
ATOM 1137 N N . LEU A 1 138 ? 0.143 10.101 23.699 1.00 72.06 138 LEU A N 1
ATOM 1138 C CA . LEU A 1 138 ? -0.636 10.202 22.467 1.00 72.06 138 LEU A CA 1
ATOM 1139 C C . LEU A 1 138 ? -2.027 10.825 22.728 1.00 72.06 138 LEU A C 1
ATOM 1141 O O . LEU A 1 138 ? -2.712 10.401 23.667 1.00 72.06 138 LEU A O 1
ATOM 1145 N N . PRO A 1 139 ? -2.524 11.730 21.861 1.00 71.56 139 PRO A N 1
ATOM 1146 C CA . PRO A 1 139 ? -3.807 12.425 22.046 1.00 71.56 139 PRO A CA 1
ATOM 1147 C C . PRO A 1 139 ? -4.997 11.475 22.226 1.00 71.56 139 PRO A C 1
ATOM 1149 O O . PRO A 1 139 ? -5.056 10.424 21.592 1.00 71.56 139 PRO A O 1
ATOM 1152 N N . GLN A 1 140 ? -5.976 11.805 23.070 1.00 71.38 140 GLN A N 1
ATOM 1153 C CA . GLN A 1 140 ? -7.142 10.928 23.302 1.00 71.38 140 GLN A CA 1
ATOM 1154 C C . GLN A 1 140 ? -8.173 10.943 22.157 1.00 71.38 140 GLN A C 1
ATOM 1156 O O . GLN A 1 140 ? -9.022 10.058 22.097 1.00 71.38 140 GLN A O 1
ATOM 1161 N N . GLU A 1 141 ? -8.065 11.920 21.262 1.00 75.31 141 GLU A N 1
ATOM 1162 C CA . GLU A 1 141 ? -8.928 12.165 20.104 1.00 75.31 141 GLU A CA 1
ATOM 1163 C C . GLU A 1 141 ? -8.839 11.061 19.039 1.00 75.31 141 GLU A C 1
ATOM 1165 O O . GLU A 1 141 ? -7.982 10.171 19.102 1.00 75.31 141 GLU A O 1
ATOM 1170 N N . ASN A 1 142 ? -9.736 11.108 18.048 1.00 75.75 142 ASN A N 1
ATOM 1171 C CA . ASN A 1 142 ? -9.631 10.213 16.905 1.00 75.75 142 ASN A CA 1
ATOM 1172 C C . ASN A 1 142 ? -8.362 10.548 16.122 1.00 75.75 142 ASN A C 1
ATOM 1174 O O . ASN A 1 142 ? -8.023 11.707 15.908 1.00 75.75 142 ASN A O 1
ATOM 1178 N N . ARG A 1 143 ? -7.637 9.517 15.701 1.00 85.19 143 ARG A N 1
ATOM 1179 C CA . ARG A 1 143 ? -6.302 9.687 15.128 1.00 85.19 143 ARG A CA 1
ATOM 1180 C C . ARG A 1 143 ? -6.312 9.281 13.670 1.00 85.19 143 ARG A C 1
ATOM 1182 O O . ARG A 1 143 ? -6.899 8.253 13.322 1.00 85.19 143 ARG A O 1
ATOM 1189 N N . ILE A 1 144 ? -5.620 10.062 12.856 1.00 89.81 144 ILE A N 1
ATOM 1190 C CA . ILE A 1 144 ? -5.195 9.672 11.519 1.00 89.81 144 ILE A CA 1
ATOM 1191 C C . ILE A 1 144 ? -3.710 9.356 11.633 1.00 89.81 144 ILE A C 1
ATOM 1193 O O . ILE A 1 144 ? -2.892 10.252 11.831 1.00 89.81 144 ILE A O 1
ATOM 1197 N N . ILE A 1 145 ? -3.355 8.077 11.551 1.00 92.12 145 ILE A N 1
ATOM 1198 C CA . ILE A 1 145 ? -1.947 7.703 11.430 1.00 92.12 145 ILE A CA 1
ATOM 1199 C C . ILE A 1 145 ? -1.561 7.848 9.964 1.00 92.12 145 ILE A C 1
ATOM 1201 O O . ILE A 1 145 ? -2.213 7.275 9.096 1.00 92.12 145 ILE A O 1
ATOM 1205 N N . TYR A 1 146 ? -0.514 8.615 9.697 1.00 93.00 146 TYR A N 1
ATOM 1206 C CA . TYR A 1 146 ? -0.001 8.878 8.362 1.00 93.00 146 TYR A CA 1
ATOM 1207 C C . TYR A 1 146 ? 1.392 8.268 8.204 1.00 93.00 146 TYR A C 1
ATOM 1209 O O . TYR A 1 146 ? 2.295 8.528 9.002 1.00 93.00 146 TYR A O 1
ATOM 1217 N N . ILE A 1 147 ? 1.553 7.444 7.172 1.00 92.94 147 ILE A N 1
ATOM 1218 C CA . ILE A 1 147 ? 2.808 6.785 6.815 1.00 92.94 147 ILE A CA 1
ATOM 1219 C C . ILE A 1 147 ? 3.056 7.037 5.333 1.00 92.94 147 ILE A C 1
ATOM 1221 O O . ILE A 1 147 ? 2.322 6.529 4.486 1.00 92.94 147 ILE A O 1
ATOM 1225 N N . ASN A 1 148 ? 4.115 7.769 5.002 1.00 91.50 148 ASN A N 1
ATOM 1226 C CA . ASN A 1 148 ? 4.512 7.980 3.616 1.00 91.50 148 ASN A CA 1
ATOM 1227 C C . ASN A 1 148 ? 5.835 7.292 3.325 1.00 91.50 148 ASN A C 1
ATOM 1229 O O . ASN A 1 148 ? 6.897 7.805 3.670 1.00 91.50 148 ASN A O 1
ATOM 1233 N N . THR A 1 149 ? 5.771 6.132 2.672 1.00 90.75 149 THR A N 1
ATOM 1234 C CA . THR A 1 149 ? 6.986 5.385 2.362 1.00 90.75 149 THR A CA 1
ATOM 1235 C C . THR A 1 149 ? 7.744 5.984 1.194 1.00 90.75 149 THR A C 1
ATOM 1237 O O . THR A 1 149 ? 8.932 5.722 1.075 1.00 90.75 149 THR A O 1
ATOM 1240 N N . ILE A 1 150 ? 7.107 6.783 0.330 1.00 87.38 150 ILE A N 1
ATOM 1241 C CA . ILE A 1 150 ? 7.719 7.294 -0.908 1.00 87.38 150 ILE A CA 1
ATOM 1242 C C . ILE A 1 150 ? 8.972 8.125 -0.600 1.00 87.38 150 ILE A C 1
ATOM 1244 O O . ILE A 1 150 ? 9.938 8.062 -1.358 1.00 87.38 150 ILE A O 1
ATOM 1248 N N . CYS A 1 151 ? 9.009 8.789 0.557 1.00 82.31 151 CYS A N 1
ATOM 1249 C CA . CYS A 1 151 ? 10.142 9.591 1.017 1.00 82.31 151 CYS A CA 1
ATOM 1250 C C . CYS A 1 151 ? 11.282 8.783 1.672 1.00 82.31 151 CYS A C 1
ATOM 1252 O O . CYS A 1 151 ? 12.341 9.345 1.924 1.00 82.31 151 CYS A O 1
ATOM 1254 N N . TRP A 1 152 ? 11.113 7.483 1.946 1.00 84.62 152 TRP A N 1
ATOM 1255 C CA . TRP A 1 152 ? 12.103 6.689 2.700 1.00 84.62 152 TRP A CA 1
ATOM 1256 C C . TRP A 1 152 ? 13.342 6.310 1.889 1.00 84.62 152 TRP A C 1
ATOM 1258 O O . TRP A 1 152 ? 14.439 6.138 2.423 1.00 84.62 152 TRP A O 1
ATOM 1268 N N . VAL A 1 153 ? 13.161 6.099 0.585 1.00 82.69 153 VAL A N 1
ATOM 1269 C CA . VAL A 1 153 ? 14.229 5.664 -0.317 1.00 82.69 153 VAL A CA 1
ATOM 1270 C C . VAL A 1 153 ? 14.017 6.281 -1.687 1.00 82.69 153 VAL A C 1
ATOM 1272 O O . VAL A 1 153 ? 12.992 6.034 -2.322 1.00 82.69 153 VAL A O 1
ATOM 1275 N N . GLU A 1 154 ? 15.041 6.969 -2.181 1.00 82.31 154 GLU A N 1
ATOM 1276 C CA . GLU A 1 154 ? 15.142 7.484 -3.549 1.00 82.31 154 GLU A CA 1
ATOM 1277 C C . GLU A 1 154 ? 15.317 6.322 -4.541 1.00 82.31 154 GLU A C 1
ATOM 1279 O O . GLU A 1 154 ? 16.419 5.952 -4.951 1.00 82.31 154 GLU A O 1
ATOM 1284 N N . SER A 1 155 ? 14.224 5.620 -4.842 1.00 85.62 155 SER A N 1
ATOM 1285 C CA . SER A 1 155 ? 14.225 4.558 -5.848 1.00 85.62 155 SER A CA 1
ATOM 1286 C C . SER A 1 155 ? 12.851 4.352 -6.472 1.00 85.62 155 SER A C 1
ATOM 1288 O O . SER A 1 155 ? 11.870 4.212 -5.757 1.00 85.62 155 SER A O 1
ATOM 1290 N N . LEU A 1 156 ? 12.767 4.276 -7.805 1.00 86.69 156 LEU A N 1
ATOM 1291 C CA . LEU A 1 156 ? 11.513 4.000 -8.526 1.00 86.69 156 LEU A CA 1
ATOM 1292 C C . LEU A 1 156 ? 11.011 2.563 -8.285 1.00 86.69 156 LEU A C 1
ATOM 1294 O O . LEU A 1 156 ? 9.861 2.233 -8.570 1.00 86.69 156 LEU A O 1
ATOM 1298 N N . ASN A 1 157 ? 11.887 1.715 -7.742 1.00 87.75 157 ASN A N 1
ATOM 1299 C CA . ASN A 1 157 ? 11.635 0.324 -7.383 1.00 87.75 157 ASN A CA 1
ATOM 1300 C C . ASN A 1 157 ? 11.725 0.140 -5.858 1.00 87.75 157 ASN A C 1
ATOM 1302 O O . ASN A 1 157 ? 12.278 -0.849 -5.367 1.00 87.75 157 ASN A O 1
ATOM 1306 N N . GLN A 1 158 ? 11.221 1.126 -5.107 1.00 88.56 158 GLN A N 1
ATOM 1307 C CA . GLN A 1 158 ? 11.298 1.182 -3.647 1.00 88.56 158 GLN A CA 1
ATOM 1308 C C . GLN A 1 158 ? 10.709 -0.061 -2.978 1.00 88.56 158 GLN A C 1
ATOM 1310 O O . GLN A 1 158 ? 11.234 -0.518 -1.965 1.00 88.56 158 GLN A O 1
ATOM 1315 N N . GLU A 1 159 ? 9.664 -0.637 -3.576 1.00 91.31 159 GLU A N 1
ATOM 1316 C CA . GLU A 1 159 ? 8.919 -1.781 -3.051 1.00 91.31 159 GLU A CA 1
ATOM 1317 C C . GLU A 1 159 ? 9.816 -2.962 -2.638 1.00 91.31 159 GLU A C 1
ATOM 1319 O O . GLU A 1 159 ? 9.546 -3.646 -1.655 1.00 91.31 159 GLU A O 1
ATOM 1324 N N . LEU A 1 160 ? 10.923 -3.191 -3.355 1.00 91.69 160 LEU A N 1
ATOM 1325 C CA . LEU A 1 160 ? 11.859 -4.270 -3.035 1.00 91.69 160 LEU A CA 1
ATOM 1326 C C . LEU A 1 160 ? 12.773 -3.960 -1.841 1.00 91.69 160 LEU A C 1
ATOM 1328 O O . LEU A 1 160 ? 13.302 -4.889 -1.234 1.00 91.69 160 LEU A O 1
ATOM 1332 N N . LYS A 1 161 ? 12.969 -2.678 -1.524 1.00 91.94 161 LYS A N 1
ATOM 1333 C CA . LYS A 1 161 ? 13.920 -2.190 -0.519 1.00 91.94 161 LYS A CA 1
ATOM 1334 C C . LYS A 1 161 ? 13.275 -1.989 0.852 1.00 91.94 161 LYS A C 1
ATOM 1336 O O . LYS A 1 161 ? 13.929 -2.251 1.848 1.00 91.94 161 LYS A O 1
ATOM 1341 N N . ILE A 1 162 ? 12.005 -1.581 0.897 1.00 92.62 162 ILE A N 1
ATOM 1342 C CA . ILE A 1 162 ? 11.342 -1.144 2.141 1.00 92.62 162 ILE A CA 1
ATOM 1343 C C . ILE A 1 162 ? 10.510 -2.226 2.841 1.00 92.62 162 ILE A C 1
ATOM 1345 O O . ILE A 1 162 ? 9.845 -1.931 3.824 1.00 92.62 162 ILE A O 1
ATOM 1349 N N . LYS A 1 163 ? 10.480 -3.468 2.337 1.00 92.75 163 LYS A N 1
ATOM 1350 C CA . LYS A 1 163 ? 9.531 -4.512 2.785 1.00 92.75 163 LYS A CA 1
ATOM 1351 C C . LYS A 1 163 ? 9.516 -4.715 4.306 1.00 92.75 163 LYS A C 1
ATOM 1353 O O . LYS A 1 163 ? 8.447 -4.763 4.916 1.00 92.75 163 LYS A O 1
ATOM 1358 N N . GLN A 1 164 ? 10.701 -4.860 4.901 1.00 91.50 164 GLN A N 1
ATOM 1359 C CA . GLN A 1 164 ? 10.844 -5.114 6.335 1.00 91.50 164 GLN A CA 1
ATOM 1360 C C . GLN A 1 164 ? 10.511 -3.866 7.152 1.00 91.50 164 GLN A C 1
ATOM 1362 O O . GLN A 1 164 ? 9.637 -3.948 8.013 1.00 91.50 164 GLN A O 1
ATOM 1367 N N . ASP A 1 165 ? 11.102 -2.718 6.810 1.00 92.44 165 ASP A N 1
ATOM 1368 C CA . ASP A 1 165 ? 10.838 -1.439 7.482 1.00 92.44 165 ASP A CA 1
ATOM 1369 C C . ASP A 1 165 ? 9.344 -1.091 7.452 1.00 92.44 165 ASP A C 1
ATOM 1371 O O . ASP A 1 165 ? 8.752 -0.745 8.470 1.00 92.44 165 ASP A O 1
ATOM 1375 N N . PHE A 1 166 ? 8.689 -1.284 6.304 1.00 94.06 166 PHE A N 1
ATOM 1376 C CA . PHE A 1 166 ? 7.254 -1.068 6.138 1.00 94.06 166 PHE A CA 1
ATOM 1377 C C . PHE A 1 166 ? 6.425 -1.949 7.073 1.00 94.06 166 PHE A C 1
ATOM 1379 O O . PHE A 1 166 ? 5.505 -1.470 7.735 1.00 94.06 166 PHE A O 1
ATOM 1386 N N . THR A 1 167 ? 6.769 -3.233 7.160 1.00 95.31 167 THR A N 1
ATOM 1387 C CA . THR A 1 167 ? 6.075 -4.185 8.037 1.00 95.31 167 THR A CA 1
ATOM 1388 C C . THR A 1 167 ? 6.268 -3.827 9.506 1.00 95.31 167 THR A C 1
ATOM 1390 O O . THR A 1 167 ? 5.316 -3.895 10.285 1.00 95.31 167 THR A O 1
ATOM 1393 N N . GLU A 1 168 ? 7.470 -3.404 9.892 1.00 93.38 168 GLU A N 1
ATOM 1394 C CA . GLU A 1 168 ? 7.763 -2.996 11.263 1.00 93.38 168 GLU A CA 1
ATOM 1395 C C . GLU A 1 168 ? 7.036 -1.695 11.640 1.00 93.38 168 GLU A C 1
ATOM 1397 O O . GLU A 1 168 ? 6.406 -1.635 12.701 1.00 93.38 168 GLU A O 1
ATOM 1402 N N . VAL A 1 169 ? 7.034 -0.689 10.757 1.00 92.31 169 VAL A N 1
ATOM 1403 C CA . VAL A 1 169 ? 6.286 0.573 10.931 1.00 92.31 169 VAL A CA 1
ATOM 1404 C C . VAL A 1 169 ? 4.798 0.297 11.092 1.00 92.31 169 VAL A C 1
ATOM 1406 O O . VAL A 1 169 ? 4.183 0.791 12.037 1.00 92.31 169 VAL A O 1
ATOM 1409 N N . LEU A 1 170 ? 4.221 -0.543 10.234 1.00 94.56 170 LEU A N 1
ATOM 1410 C CA . LEU A 1 170 ? 2.811 -0.908 10.333 1.00 94.56 170 LEU A CA 1
ATOM 1411 C C . LEU A 1 170 ? 2.494 -1.677 11.612 1.00 94.56 170 LEU A C 1
ATOM 1413 O O . LEU A 1 170 ? 1.486 -1.393 12.252 1.00 94.56 170 LEU A O 1
ATOM 1417 N N . CYS A 1 171 ? 3.348 -2.616 12.020 1.00 93.88 171 CYS A N 1
ATOM 1418 C CA . CYS A 1 171 ? 3.155 -3.350 13.266 1.00 93.88 171 CYS A CA 1
ATOM 1419 C C . CYS A 1 171 ? 3.110 -2.395 14.472 1.00 93.88 171 CYS A C 1
ATOM 1421 O O . CYS A 1 171 ? 2.188 -2.467 15.288 1.00 93.88 171 CYS A O 1
ATOM 1423 N N . LYS A 1 172 ? 4.049 -1.439 14.551 1.00 90.69 172 LYS A N 1
ATOM 1424 C CA . LYS A 1 172 ? 4.056 -0.400 15.597 1.00 90.69 172 LYS A CA 1
ATOM 1425 C C . LYS A 1 172 ? 2.827 0.504 15.516 1.00 90.69 172 LYS A C 1
ATOM 1427 O O . LYS A 1 172 ? 2.197 0.748 16.542 1.00 90.69 172 LYS A O 1
ATOM 1432 N N . ALA A 1 173 ? 2.453 0.946 14.316 1.00 91.25 173 ALA A N 1
ATOM 1433 C CA . ALA A 1 173 ? 1.272 1.775 14.100 1.00 91.25 173 ALA A CA 1
ATOM 1434 C C . ALA A 1 173 ? 0.001 1.082 14.615 1.00 91.25 173 ALA A C 1
ATOM 1436 O O . ALA A 1 173 ? -0.714 1.649 15.434 1.00 91.25 173 ALA A O 1
ATOM 1437 N N . ILE A 1 174 ? -0.249 -0.172 14.223 1.00 92.75 174 ILE A N 1
ATOM 1438 C CA . ILE A 1 174 ? -1.450 -0.923 14.628 1.00 92.75 174 ILE A CA 1
ATOM 1439 C C . ILE A 1 174 ? -1.528 -1.084 16.152 1.00 92.75 174 ILE A C 1
ATOM 1441 O O . ILE A 1 174 ? -2.619 -0.989 16.716 1.00 92.75 174 ILE A O 1
ATOM 1445 N N . LYS A 1 175 ? -0.395 -1.300 16.836 1.00 91.00 175 LYS A N 1
ATOM 1446 C CA . LYS A 1 175 ? -0.357 -1.425 18.304 1.00 91.00 175 LYS A CA 1
ATOM 1447 C C . LYS A 1 175 ? -0.900 -0.178 19.007 1.00 91.00 175 LYS A C 1
ATOM 1449 O O . LYS A 1 175 ? -1.695 -0.312 19.938 1.00 91.00 175 LYS A O 1
ATOM 1454 N N . ILE A 1 176 ? -0.549 1.010 18.509 1.00 87.44 176 ILE A N 1
ATOM 1455 C CA . ILE A 1 176 ? -0.962 2.293 19.097 1.00 87.44 176 ILE A CA 1
ATOM 1456 C C . ILE A 1 176 ? -2.342 2.782 18.621 1.00 87.44 176 ILE A C 1
ATOM 1458 O O . ILE A 1 176 ? -2.869 3.769 19.152 1.00 87.44 176 ILE A O 1
ATOM 1462 N N . MET A 1 177 ? -2.943 2.123 17.622 1.00 90.00 177 MET A N 1
ATOM 1463 C CA . MET A 1 177 ? -4.265 2.482 17.107 1.00 90.00 177 MET A CA 1
ATOM 1464 C C . MET A 1 177 ? -5.383 2.141 18.093 1.00 90.00 177 MET A C 1
ATOM 1466 O O . MET A 1 177 ? -5.442 1.072 18.714 1.00 90.00 177 MET A O 1
ATOM 1470 N N . LYS A 1 178 ? -6.339 3.065 18.188 1.00 89.19 178 LYS A N 1
ATOM 1471 C CA . LYS A 1 178 ? -7.601 2.898 18.910 1.00 89.19 178 LYS A CA 1
ATOM 1472 C C . LYS A 1 178 ? -8.744 2.646 17.938 1.00 89.19 178 LYS A C 1
ATOM 1474 O O . LYS A 1 178 ? -8.672 2.988 16.757 1.00 89.19 178 LYS A O 1
ATOM 1479 N N . ARG A 1 179 ? -9.822 2.048 18.449 1.00 90.12 179 ARG A N 1
ATOM 1480 C CA . ARG A 1 179 ? -11.039 1.817 17.665 1.00 90.12 179 ARG A CA 1
ATOM 1481 C C . ARG A 1 179 ? -11.522 3.133 17.041 1.00 90.12 179 ARG A C 1
ATOM 1483 O O . ARG A 1 179 ? -11.541 4.152 17.721 1.00 90.12 179 ARG A O 1
ATOM 1490 N N . GLY A 1 180 ? -11.901 3.092 15.767 1.00 89.06 180 GLY A N 1
ATOM 1491 C CA . GLY A 1 180 ? -12.361 4.252 15.002 1.00 89.06 180 GLY A CA 1
ATOM 1492 C C . GLY A 1 180 ? -11.248 5.094 14.370 1.00 89.06 180 GLY A C 1
ATOM 1493 O O . GLY A 1 180 ? -11.555 5.965 13.565 1.00 89.06 180 GLY A O 1
ATOM 1494 N N . ASN A 1 181 ? -9.969 4.841 14.679 1.00 91.38 181 ASN A N 1
ATOM 1495 C CA . ASN A 1 181 ? -8.854 5.539 14.028 1.00 91.38 181 ASN A CA 1
ATOM 1496 C C . ASN A 1 181 ? -8.780 5.220 12.526 1.00 91.38 181 ASN A C 1
ATOM 1498 O O . ASN A 1 181 ? -9.270 4.184 12.066 1.00 91.38 181 ASN A O 1
ATOM 1502 N N . SER A 1 182 ? -8.127 6.111 11.786 1.00 93.00 182 SER A N 1
ATOM 1503 C CA . SER A 1 182 ? -7.854 5.971 10.357 1.00 93.00 182 SER A CA 1
ATOM 1504 C C . SER A 1 182 ? -6.356 5.818 10.113 1.00 93.00 182 SER A C 1
ATOM 1506 O O . SER A 1 182 ? -5.530 6.240 10.925 1.00 93.00 182 SER A O 1
ATOM 1508 N N . LEU A 1 183 ? -6.012 5.208 8.985 1.00 95.12 183 LEU A N 1
ATOM 1509 C CA . LEU A 1 183 ? -4.644 4.980 8.545 1.00 95.12 183 LEU A CA 1
ATOM 1510 C C . LEU A 1 183 ? -4.506 5.433 7.092 1.00 95.12 183 LEU A C 1
ATOM 1512 O O . LEU A 1 183 ? -5.250 4.969 6.231 1.00 95.12 183 LEU A O 1
ATOM 1516 N N . ILE A 1 184 ? -3.559 6.328 6.833 1.00 95.00 184 ILE A N 1
ATOM 1517 C CA . ILE A 1 184 ? -3.159 6.754 5.494 1.00 95.00 184 ILE A CA 1
ATOM 1518 C C . ILE A 1 184 ? -1.772 6.181 5.219 1.00 95.00 184 ILE A C 1
ATOM 1520 O O . ILE A 1 184 ? -0.847 6.384 6.006 1.00 95.00 184 ILE A O 1
ATOM 1524 N N . ILE A 1 185 ? -1.636 5.465 4.107 1.00 95.75 185 ILE A N 1
ATOM 1525 C CA . ILE A 1 185 ? -0.384 4.860 3.660 1.00 95.75 185 ILE A CA 1
ATOM 1526 C C . ILE A 1 185 ? -0.101 5.305 2.230 1.00 95.75 185 ILE A C 1
ATOM 1528 O O . ILE A 1 185 ? -0.858 4.967 1.322 1.00 95.75 185 ILE A O 1
ATOM 1532 N N . CYS A 1 186 ? 1.018 5.981 2.008 1.00 94.38 186 CYS A N 1
ATOM 1533 C CA . CYS A 1 186 ? 1.498 6.294 0.667 1.00 94.38 186 CYS A CA 1
ATOM 1534 C C . CYS A 1 186 ? 2.613 5.314 0.278 1.00 94.38 186 CYS A C 1
ATOM 1536 O O . CYS A 1 186 ? 3.625 5.226 0.972 1.00 94.38 186 CYS A O 1
ATOM 1538 N N . VAL A 1 187 ? 2.429 4.577 -0.821 1.00 94.25 187 VAL A N 1
ATOM 1539 C CA . VAL A 1 187 ? 3.378 3.580 -1.358 1.00 94.25 187 VAL A CA 1
ATOM 1540 C C . VAL A 1 187 ? 3.486 3.714 -2.871 1.00 94.25 187 VAL A C 1
ATOM 1542 O O . VAL A 1 187 ? 2.505 4.015 -3.538 1.00 94.25 187 VAL A O 1
ATOM 1545 N N . GLN A 1 188 ? 4.646 3.428 -3.465 1.00 92.50 188 GLN A N 1
ATOM 1546 C CA . GLN A 1 188 ? 4.798 3.516 -4.928 1.00 92.50 188 GLN A CA 1
ATOM 1547 C C . GLN A 1 188 ? 3.885 2.552 -5.695 1.00 92.50 188 GLN A C 1
ATOM 1549 O O . GLN A 1 188 ? 3.321 2.897 -6.738 1.00 92.50 188 GLN A O 1
ATOM 1554 N N . SER A 1 189 ? 3.774 1.322 -5.199 1.00 92.75 189 SER A N 1
ATOM 1555 C CA . SER A 1 189 ? 2.996 0.254 -5.815 1.00 92.75 189 SER A CA 1
ATOM 1556 C C . SER A 1 189 ? 2.829 -0.938 -4.877 1.00 92.75 189 SER A C 1
ATOM 1558 O O . SER A 1 189 ? 3.475 -1.016 -3.833 1.00 92.75 189 SER A O 1
ATOM 1560 N N . LEU A 1 190 ? 1.978 -1.880 -5.285 1.00 96.50 190 LEU A N 1
ATOM 1561 C CA . LEU A 1 190 ? 1.744 -3.159 -4.614 1.00 96.50 190 LEU A CA 1
ATOM 1562 C C . LEU A 1 190 ? 1.874 -4.308 -5.623 1.00 96.50 190 LEU A C 1
ATOM 1564 O O . LEU A 1 190 ? 0.920 -5.040 -5.898 1.00 96.50 190 LEU A O 1
ATOM 1568 N N . LEU A 1 191 ? 3.040 -4.416 -6.257 1.00 96.94 191 LEU A N 1
ATOM 1569 C CA . LEU A 1 191 ? 3.297 -5.391 -7.319 1.00 96.94 191 LEU A CA 1
ATOM 1570 C C . LEU A 1 191 ? 3.817 -6.725 -6.777 1.00 96.94 191 LEU A C 1
ATOM 1572 O O . LEU A 1 191 ? 3.634 -7.773 -7.398 1.00 96.94 191 LEU A O 1
ATOM 1576 N N . THR A 1 192 ? 4.493 -6.713 -5.638 1.00 97.00 192 THR A N 1
ATOM 1577 C CA . THR A 1 192 ? 4.998 -7.902 -4.964 1.00 97.00 192 THR A CA 1
ATOM 1578 C C . THR A 1 192 ? 3.896 -8.545 -4.133 1.00 97.00 192 THR A C 1
ATOM 1580 O O . THR A 1 192 ? 3.060 -7.885 -3.515 1.00 97.00 192 THR A O 1
ATOM 1583 N N . ARG A 1 193 ? 3.936 -9.878 -4.062 1.00 96.62 193 ARG A N 1
ATOM 1584 C CA . ARG A 1 193 ? 3.050 -10.661 -3.187 1.00 96.62 193 ARG A CA 1
ATOM 1585 C C . ARG A 1 193 ? 3.237 -10.306 -1.713 1.00 96.62 193 ARG A C 1
ATOM 1587 O O . ARG A 1 193 ? 2.279 -10.375 -0.954 1.00 96.62 193 ARG A O 1
ATOM 1594 N N . TYR A 1 194 ? 4.442 -9.887 -1.331 1.00 96.81 194 TYR A N 1
ATOM 1595 C CA . TYR A 1 194 ? 4.745 -9.415 0.013 1.00 96.81 194 TYR A CA 1
ATOM 1596 C C . TYR A 1 194 ? 3.903 -8.186 0.377 1.00 96.81 194 TYR A C 1
ATOM 1598 O O . TYR A 1 194 ? 3.113 -8.249 1.315 1.00 96.81 194 TYR A O 1
ATOM 1606 N N . MET A 1 195 ? 4.025 -7.092 -0.383 1.00 97.06 195 MET A N 1
ATOM 1607 C CA . MET A 1 195 ? 3.348 -5.830 -0.062 1.00 97.06 195 MET A CA 1
ATOM 1608 C C . MET A 1 195 ? 1.834 -5.930 -0.244 1.00 97.06 195 MET A C 1
ATOM 1610 O O . MET A 1 195 ? 1.086 -5.474 0.619 1.00 97.06 195 MET A O 1
ATOM 1614 N N . ALA A 1 196 ? 1.375 -6.595 -1.311 1.00 96.94 196 ALA A N 1
ATOM 1615 C CA . ALA A 1 196 ? -0.046 -6.880 -1.506 1.00 96.94 196 ALA A CA 1
ATOM 1616 C C . ALA A 1 196 ? -0.623 -7.697 -0.339 1.00 96.94 196 ALA A C 1
ATOM 1618 O O . ALA A 1 196 ? -1.717 -7.403 0.136 1.00 96.94 196 ALA A O 1
ATOM 1619 N N . GLY A 1 197 ? 0.133 -8.681 0.162 1.00 96.25 197 GLY A N 1
ATOM 1620 C CA . GLY A 1 197 ? -0.234 -9.460 1.338 1.00 96.25 197 GLY A CA 1
ATOM 1621 C C . GLY A 1 197 ? -0.320 -8.617 2.607 1.00 96.25 197 GLY A C 1
ATOM 1622 O O . GLY A 1 197 ? -1.309 -8.724 3.323 1.00 96.25 197 GLY A O 1
ATOM 1623 N N . ILE A 1 198 ? 0.644 -7.725 2.858 1.00 96.62 198 ILE A N 1
ATOM 1624 C CA . ILE A 1 198 ? 0.587 -6.807 4.007 1.00 96.62 198 ILE A CA 1
ATOM 1625 C C . ILE A 1 198 ? -0.676 -5.935 3.946 1.00 96.62 198 ILE A C 1
ATOM 1627 O O . ILE A 1 198 ? -1.444 -5.920 4.906 1.00 96.62 198 ILE A O 1
ATOM 1631 N N . ILE A 1 199 ? -0.944 -5.270 2.815 1.00 96.44 199 ILE A N 1
ATOM 1632 C CA . ILE A 1 199 ? -2.145 -4.430 2.660 1.00 96.44 199 ILE A CA 1
ATOM 1633 C C . ILE A 1 199 ? -3.426 -5.255 2.807 1.00 96.44 199 ILE A C 1
ATOM 1635 O O . ILE A 1 199 ? -4.340 -4.835 3.512 1.00 96.44 199 ILE A O 1
ATOM 1639 N N . PHE A 1 200 ? -3.487 -6.451 2.219 1.00 94.94 200 PHE A N 1
ATOM 1640 C CA . PHE A 1 200 ? -4.626 -7.359 2.371 1.00 94.94 200 PHE A CA 1
ATOM 1641 C C . PHE A 1 200 ? -4.920 -7.678 3.842 1.00 94.94 200 PHE A C 1
ATOM 1643 O O . PHE A 1 200 ? -6.076 -7.669 4.267 1.00 94.94 200 PHE A O 1
ATOM 1650 N N . MET A 1 201 ? -3.877 -7.927 4.638 1.00 93.50 201 MET A N 1
ATOM 1651 C CA . MET A 1 201 ? -4.038 -8.165 6.068 1.00 93.50 201 MET A CA 1
ATOM 1652 C C . MET A 1 201 ? -4.541 -6.923 6.799 1.00 93.50 201 MET A C 1
ATOM 1654 O O . MET A 1 201 ? -5.453 -7.036 7.619 1.00 93.50 201 MET A O 1
ATOM 1658 N N . LEU A 1 202 ? -3.991 -5.747 6.481 1.00 94.50 202 LEU A N 1
ATOM 1659 C CA . LEU A 1 202 ? -4.431 -4.485 7.072 1.00 94.50 202 LEU A CA 1
ATOM 1660 C C . LEU A 1 202 ? -5.904 -4.226 6.803 1.00 94.50 202 LEU A C 1
ATOM 1662 O O . LEU A 1 202 ? -6.623 -3.917 7.740 1.00 94.50 202 LEU A O 1
ATOM 1666 N N . LEU A 1 203 ? -6.364 -4.408 5.564 1.00 93.81 203 LEU A N 1
ATOM 1667 C CA . LEU A 1 203 ? -7.760 -4.197 5.176 1.00 93.81 203 LEU A CA 1
ATOM 1668 C C . LEU A 1 203 ? -8.741 -4.922 6.103 1.00 93.81 203 LEU A C 1
ATOM 1670 O O . LEU A 1 203 ? -9.772 -4.362 6.460 1.00 93.81 203 LEU A O 1
ATOM 1674 N N . SER A 1 204 ? -8.398 -6.127 6.565 1.00 91.75 204 SER A N 1
ATOM 1675 C CA . SER A 1 204 ? -9.260 -6.876 7.485 1.00 91.75 204 SER A CA 1
ATOM 1676 C C . SER A 1 204 ? -9.487 -6.204 8.839 1.00 91.75 204 SER A C 1
ATOM 1678 O O . SER A 1 204 ? -10.466 -6.541 9.493 1.00 91.75 204 SER A O 1
ATOM 1680 N N . LEU A 1 205 ? -8.616 -5.272 9.246 1.00 94.19 205 LEU A N 1
ATOM 1681 C CA . LEU A 1 205 ? -8.668 -4.538 10.514 1.00 94.19 205 LEU A CA 1
ATOM 1682 C C . LEU A 1 205 ? -9.520 -3.262 10.450 1.00 94.19 205 LEU A C 1
ATOM 1684 O O . LEU A 1 205 ? -9.675 -2.594 11.472 1.00 94.19 205 LEU A O 1
ATOM 1688 N N . PHE A 1 206 ? -10.046 -2.894 9.282 1.00 94.31 206 PHE A N 1
ATOM 1689 C CA . PHE A 1 206 ? -10.797 -1.654 9.069 1.00 94.31 206 PHE A CA 1
ATOM 1690 C C . PHE A 1 206 ? -12.199 -1.941 8.528 1.00 94.31 206 PHE A C 1
ATOM 1692 O O . PHE A 1 206 ? -12.500 -3.040 8.071 1.00 94.31 206 PHE A O 1
ATOM 1699 N N . GLU A 1 207 ? -13.081 -0.948 8.594 1.00 92.38 207 GLU A N 1
ATOM 1700 C CA . GLU A 1 207 ? -14.453 -1.062 8.087 1.00 92.38 207 GLU A CA 1
ATOM 1701 C C . GLU A 1 207 ? -14.534 -0.802 6.580 1.00 92.38 207 GLU A C 1
ATOM 1703 O O . GLU A 1 207 ? -15.292 -1.455 5.857 1.00 92.38 207 GLU A O 1
ATOM 1708 N N . LYS A 1 208 ? -13.755 0.173 6.106 1.00 92.50 208 LYS A N 1
ATOM 1709 C CA . LYS A 1 208 ? -13.777 0.643 4.722 1.00 92.50 208 LYS A CA 1
ATOM 1710 C C . LYS A 1 208 ? -12.414 1.172 4.298 1.00 92.50 208 LYS A C 1
ATOM 1712 O O . LYS A 1 208 ? -11.598 1.564 5.133 1.00 92.50 208 LYS A O 1
ATOM 1717 N N . TYR A 1 209 ? -12.181 1.191 2.992 1.00 94.06 209 TYR A N 1
ATOM 1718 C CA . TYR A 1 209 ? -10.942 1.690 2.409 1.00 94.06 209 TYR A CA 1
ATOM 1719 C C . TYR A 1 209 ? -11.183 2.456 1.110 1.00 94.06 209 TYR A C 1
ATOM 1721 O O . TYR A 1 209 ? -12.215 2.300 0.456 1.00 94.06 209 TYR A O 1
ATOM 1729 N N . GLN A 1 210 ? -10.215 3.279 0.733 1.00 92.56 210 GLN A N 1
ATOM 1730 C CA . GLN A 1 210 ? -10.120 3.883 -0.584 1.00 92.56 210 GLN A CA 1
ATOM 1731 C C . GLN A 1 210 ? -8.654 3.954 -1.003 1.00 92.56 210 GLN A C 1
ATOM 1733 O O . GLN A 1 210 ? -7.768 4.042 -0.155 1.00 92.56 210 GLN A O 1
ATOM 1738 N N . CYS A 1 211 ? -8.401 3.929 -2.308 1.00 93.75 211 CYS A N 1
ATOM 1739 C CA . CYS A 1 211 ? -7.096 4.261 -2.853 1.00 93.75 211 CYS A CA 1
ATOM 1740 C C . CYS A 1 211 ? -7.208 5.424 -3.838 1.00 93.75 211 CYS A C 1
ATOM 1742 O O . CYS A 1 211 ? -8.013 5.381 -4.771 1.00 93.75 211 CYS A O 1
ATOM 1744 N N . LEU A 1 212 ? -6.386 6.447 -3.622 1.00 92.00 212 LEU A N 1
ATOM 1745 C CA . LEU A 1 212 ? -6.217 7.575 -4.522 1.00 92.00 212 LEU A CA 1
ATOM 1746 C C . LEU A 1 212 ? -4.947 7.361 -5.345 1.00 92.00 212 LEU A C 1
ATOM 1748 O O . LEU A 1 212 ? -3.868 7.084 -4.812 1.00 92.00 212 LEU A O 1
ATOM 1752 N N . LEU A 1 213 ? -5.093 7.478 -6.660 1.00 91.75 213 LEU A N 1
ATOM 1753 C CA . LEU A 1 213 ? -3.968 7.577 -7.581 1.00 91.75 213 LEU A CA 1
ATOM 1754 C C . LEU A 1 213 ? -3.624 9.052 -7.779 1.00 91.75 213 LEU A C 1
ATOM 1756 O O . LEU A 1 213 ? -4.532 9.883 -7.711 1.00 91.75 213 LEU A O 1
ATOM 1760 N N . PRO A 1 214 ? -2.355 9.373 -8.051 1.00 89.50 214 PRO A N 1
ATOM 1761 C CA . PRO A 1 214 ? -1.949 10.751 -8.203 1.00 89.50 214 PRO A CA 1
ATOM 1762 C C . PRO A 1 214 ? -2.449 11.299 -9.546 1.00 89.50 214 PRO A C 1
ATOM 1764 O O . PRO A 1 214 ? -2.837 10.514 -10.424 1.00 89.50 214 PRO A O 1
ATOM 1767 N N . ASP A 1 215 ? -2.484 12.620 -9.693 1.00 88.12 215 ASP A N 1
ATOM 1768 C CA . ASP A 1 215 ? -2.848 13.289 -10.943 1.00 88.12 215 ASP A CA 1
ATOM 1769 C C . ASP A 1 215 ? -1.904 12.925 -12.111 1.00 88.12 215 ASP A C 1
ATOM 1771 O O . ASP A 1 215 ? -0.914 12.205 -11.955 1.00 88.12 215 ASP A O 1
ATOM 1775 N N . ASP A 1 216 ? -2.252 13.372 -13.318 1.00 84.38 216 ASP A N 1
ATOM 1776 C CA . ASP A 1 216 ? -1.500 13.034 -14.530 1.00 84.38 216 ASP A CA 1
ATOM 1777 C C . ASP A 1 216 ? -0.168 13.813 -14.655 1.00 84.38 216 ASP A C 1
ATOM 1779 O O . ASP A 1 216 ? 0.666 13.449 -15.486 1.00 84.38 216 ASP A O 1
ATOM 1783 N N . GLU A 1 217 ? 0.054 14.848 -13.836 1.00 83.88 217 GLU A N 1
ATOM 1784 C CA . GLU A 1 217 ? 1.298 15.635 -13.783 1.00 83.88 217 GLU A CA 1
ATOM 1785 C C . GLU A 1 217 ? 2.310 15.063 -12.780 1.00 83.88 217 GLU A C 1
ATOM 1787 O O . GLU A 1 217 ? 3.470 15.477 -12.742 1.00 83.88 217 GLU A O 1
ATOM 1792 N N . ALA A 1 218 ? 1.888 14.082 -11.984 1.00 85.94 218 ALA A N 1
ATOM 1793 C CA . ALA A 1 218 ? 2.703 13.490 -10.946 1.00 85.94 218 ALA A CA 1
ATOM 1794 C C . ALA A 1 218 ? 3.999 12.854 -11.477 1.00 85.94 218 ALA A C 1
ATOM 1796 O O . ALA A 1 218 ? 4.000 12.184 -12.521 1.00 85.94 218 ALA A O 1
ATOM 1797 N N . PRO A 1 219 ? 5.119 12.966 -10.737 1.00 87.00 219 PRO A N 1
ATOM 1798 C CA . PRO A 1 219 ? 6.347 12.279 -11.091 1.00 87.00 219 PRO A CA 1
ATOM 1799 C C . PRO A 1 219 ? 6.165 10.766 -10.956 1.00 87.00 219 PRO A C 1
ATOM 1801 O O . PRO A 1 219 ? 5.379 10.270 -10.147 1.00 87.00 219 PRO A O 1
ATOM 1804 N N . ALA A 1 220 ? 6.971 9.998 -11.686 1.00 88.81 220 ALA A N 1
ATOM 1805 C CA . ALA A 1 220 ? 6.942 8.536 -11.632 1.00 88.81 220 ALA A CA 1
ATOM 1806 C C . ALA A 1 220 ? 7.340 7.941 -10.265 1.00 88.81 220 ALA A C 1
ATOM 1808 O O . ALA A 1 220 ? 7.151 6.742 -10.027 1.00 88.81 220 ALA A O 1
ATOM 1809 N N . SER A 1 221 ? 7.929 8.748 -9.379 1.00 85.94 221 SER A N 1
ATOM 1810 C CA . SER A 1 221 ? 8.185 8.410 -7.976 1.00 85.94 221 SER A CA 1
ATOM 1811 C C . SER A 1 221 ? 6.912 8.435 -7.127 1.00 85.94 221 SER A C 1
ATOM 1813 O O . SER A 1 221 ? 6.850 7.719 -6.126 1.00 85.94 221 SER A O 1
ATOM 1815 N N . CYS A 1 222 ? 5.905 9.215 -7.534 1.00 87.75 222 CYS A N 1
ATOM 1816 C CA . CYS A 1 222 ? 4.605 9.268 -6.891 1.00 87.75 222 CYS A CA 1
ATOM 1817 C C . CYS A 1 222 ? 3.852 7.950 -7.103 1.00 87.75 222 CYS A C 1
ATOM 1819 O O . CYS A 1 222 ? 4.056 7.224 -8.083 1.00 87.75 222 CYS A O 1
ATOM 1821 N N . GLY A 1 223 ? 3.005 7.612 -6.140 1.00 90.56 223 GLY A N 1
ATOM 1822 C CA . GLY A 1 223 ? 2.367 6.311 -6.070 1.00 90.56 223 GLY A CA 1
ATOM 1823 C C . GLY A 1 223 ? 0.940 6.380 -5.573 1.00 90.56 223 GLY A C 1
ATOM 1824 O O . GLY A 1 223 ? 0.212 7.338 -5.781 1.00 90.56 223 GLY A O 1
ATOM 1825 N N . GLN A 1 224 ? 0.538 5.323 -4.900 1.00 94.06 224 GLN A N 1
ATOM 1826 C CA . GLN A 1 224 ? -0.801 5.099 -4.398 1.00 94.06 224 GLN A CA 1
ATOM 1827 C C . GLN A 1 224 ? -0.922 5.638 -2.973 1.00 94.06 224 GLN A C 1
ATOM 1829 O O . GLN A 1 224 ? -0.081 5.324 -2.130 1.00 94.06 224 GLN A O 1
ATOM 1834 N N . MET A 1 225 ? -1.999 6.367 -2.687 1.00 94.62 225 MET A N 1
ATOM 1835 C CA . MET A 1 225 ? -2.395 6.729 -1.327 1.00 94.62 225 MET A CA 1
ATOM 1836 C C . MET A 1 225 ? -3.567 5.854 -0.897 1.00 94.62 225 MET A C 1
ATOM 1838 O O . MET A 1 225 ? -4.662 5.941 -1.444 1.00 94.62 225 MET A O 1
ATOM 1842 N N . TRP A 1 226 ? -3.335 4.994 0.082 1.00 95.81 226 TRP A N 1
ATOM 1843 C CA . TRP A 1 226 ? -4.333 4.115 0.672 1.00 95.81 226 TRP A CA 1
ATOM 1844 C C . TRP A 1 226 ? -4.886 4.744 1.941 1.00 95.81 226 TRP A C 1
ATOM 1846 O O . TRP A 1 226 ? -4.135 5.020 2.870 1.00 95.81 226 TRP A O 1
ATOM 1856 N N . ILE A 1 227 ? -6.199 4.928 1.993 1.00 94.75 227 ILE A N 1
ATOM 1857 C CA . ILE A 1 227 ? -6.919 5.464 3.143 1.00 94.75 227 ILE A CA 1
ATOM 1858 C C . ILE A 1 227 ? -7.780 4.337 3.705 1.00 94.75 227 ILE A C 1
ATOM 1860 O O . ILE A 1 227 ? -8.693 3.858 3.037 1.00 94.75 227 ILE A O 1
ATOM 1864 N N . LEU A 1 228 ? -7.498 3.902 4.927 1.00 95.38 228 LEU A N 1
ATOM 1865 C CA . LEU A 1 228 ? -8.260 2.889 5.648 1.00 95.38 228 LEU A CA 1
ATOM 1866 C C . LEU A 1 228 ? -8.954 3.561 6.832 1.00 95.38 228 LEU A C 1
ATOM 1868 O O . LEU A 1 228 ? -8.306 4.230 7.637 1.00 95.38 228 LEU A O 1
ATOM 1872 N N . LYS A 1 229 ? -10.274 3.402 6.947 1.00 92.62 229 LYS A N 1
ATOM 1873 C CA . LYS A 1 229 ? -11.090 4.110 7.942 1.00 92.62 229 LYS A CA 1
ATOM 1874 C C . LYS A 1 229 ? -11.875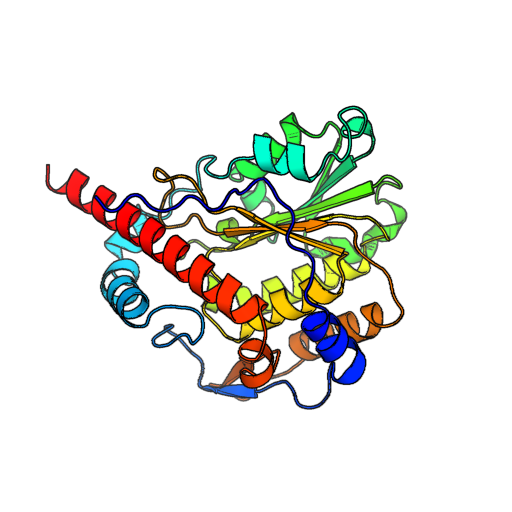 3.144 8.817 1.00 92.62 229 LYS A C 1
ATOM 1876 O O . LYS A 1 229 ? -12.336 2.096 8.362 1.00 92.62 229 LYS A O 1
ATOM 1881 N N . GLY A 1 230 ? -12.030 3.531 10.082 1.00 91.12 230 GLY A N 1
ATOM 1882 C CA . GLY A 1 230 ? -12.793 2.771 11.065 1.00 91.12 230 GLY A CA 1
ATOM 1883 C C . GLY A 1 230 ? -12.020 1.554 11.555 1.00 91.12 230 GLY A C 1
ATOM 1884 O O . GLY A 1 230 ? -12.468 0.426 11.383 1.00 91.12 230 GLY A O 1
ATOM 1885 N N . PHE A 1 231 ? -10.838 1.765 12.139 1.00 93.75 231 PHE A N 1
ATOM 1886 C CA . PHE A 1 231 ? -10.070 0.675 12.736 1.00 93.75 231 PHE A CA 1
ATOM 1887 C C . PHE A 1 231 ? -10.915 -0.077 13.768 1.00 93.75 231 PHE A C 1
ATOM 1889 O O . PHE A 1 231 ? -11.446 0.514 14.713 1.00 93.75 231 PHE A O 1
ATOM 1896 N N . ASN A 1 232 ? -11.022 -1.390 13.615 1.00 90.50 232 ASN A N 1
ATOM 1897 C CA . ASN A 1 232 ? -11.793 -2.249 14.492 1.00 90.50 232 ASN A CA 1
ATOM 1898 C C . ASN A 1 232 ? -10.849 -3.105 15.340 1.00 90.50 232 ASN A C 1
ATOM 1900 O O . ASN A 1 232 ? -10.349 -4.142 14.898 1.00 90.50 232 ASN A O 1
ATOM 1904 N N . LYS A 1 233 ? -10.626 -2.671 16.588 1.00 84.62 233 LYS A N 1
ATOM 1905 C CA . LYS A 1 233 ? -9.801 -3.384 17.574 1.00 84.62 233 LYS A CA 1
ATOM 1906 C C . LYS A 1 233 ? -10.539 -4.616 18.103 1.00 84.62 233 LYS A C 1
ATOM 1908 O O . LYS A 1 233 ? -11.105 -4.621 19.193 1.00 84.62 233 LYS A O 1
ATOM 1913 N N . SER A 1 234 ? -10.565 -5.642 17.275 1.00 84.81 234 SER A N 1
ATOM 1914 C CA . SER A 1 234 ? -11.203 -6.924 17.530 1.00 84.81 234 SER A CA 1
ATOM 1915 C C . SER A 1 234 ? -10.229 -7.912 18.200 1.00 84.81 234 SER A C 1
ATOM 1917 O O . SER A 1 234 ? -9.016 -7.683 18.209 1.00 84.81 234 SER A O 1
ATOM 1919 N N . PRO A 1 235 ? -10.706 -9.081 18.663 1.00 81.56 235 PRO A N 1
ATOM 1920 C CA . PRO A 1 235 ? -9.819 -10.151 19.121 1.00 81.56 235 PRO A CA 1
ATOM 1921 C C . PRO A 1 235 ? -8.868 -10.703 18.044 1.00 81.56 235 PRO A C 1
ATOM 1923 O O . PRO A 1 235 ? -7.888 -11.354 18.391 1.00 81.56 235 PRO A O 1
ATOM 1926 N N . TYR A 1 236 ? -9.131 -10.485 16.745 1.00 84.00 236 TYR A N 1
ATOM 1927 C CA . TYR A 1 236 ? -8.221 -10.927 15.679 1.00 84.00 236 TYR A CA 1
ATOM 1928 C C . TYR A 1 236 ? -7.079 -9.931 15.431 1.00 84.00 236 TYR A C 1
ATOM 1930 O O . TYR A 1 236 ? -6.073 -10.309 14.836 1.00 84.00 236 TYR A O 1
ATOM 1938 N N . THR A 1 237 ? -7.187 -8.690 15.919 1.00 91.31 237 THR A N 1
ATOM 1939 C CA . THR A 1 237 ? -6.132 -7.676 15.792 1.00 91.31 237 THR A CA 1
ATOM 1940 C C . THR A 1 237 ? -4.819 -8.142 16.418 1.00 91.31 237 THR A C 1
ATOM 1942 O O . THR A 1 237 ? -3.775 -7.989 15.791 1.00 91.31 237 THR A O 1
ATOM 1945 N N . SER A 1 238 ? -4.857 -8.768 17.601 1.00 90.31 238 SER A N 1
ATOM 1946 C CA . SER A 1 238 ? -3.651 -9.322 18.233 1.00 90.31 238 SER A CA 1
ATOM 1947 C C . SER A 1 238 ? -3.004 -10.400 17.370 1.00 90.31 238 SER A C 1
ATOM 1949 O O . SER A 1 238 ? -1.806 -10.349 17.153 1.00 90.31 238 SER A O 1
ATOM 1951 N N . ARG A 1 239 ? -3.790 -11.296 16.758 1.00 90.62 239 ARG A N 1
ATOM 1952 C CA . ARG A 1 239 ? -3.254 -12.328 15.851 1.00 90.62 239 ARG A CA 1
ATOM 1953 C C . ARG A 1 239 ? -2.542 -11.733 14.639 1.00 90.62 239 ARG A C 1
ATOM 1955 O O . ARG A 1 239 ? -1.544 -12.286 14.189 1.00 90.62 239 ARG A O 1
ATOM 1962 N N . VAL A 1 240 ? -3.069 -10.638 14.086 1.00 92.44 240 VAL A N 1
ATOM 1963 C CA . VAL A 1 240 ? -2.409 -9.935 12.978 1.00 92.44 240 VAL A CA 1
ATOM 1964 C C . VAL A 1 240 ? -1.107 -9.298 13.458 1.00 92.44 240 VAL A C 1
ATOM 1966 O O . VAL A 1 240 ? -0.100 -9.444 12.775 1.00 92.44 240 VAL A O 1
ATOM 1969 N N . ILE A 1 241 ? -1.097 -8.664 14.635 1.00 93.56 241 ILE A N 1
ATOM 1970 C CA . ILE A 1 241 ? 0.124 -8.112 15.245 1.00 93.56 241 ILE A CA 1
ATOM 1971 C C . ILE A 1 241 ? 1.163 -9.218 15.463 1.00 93.56 241 ILE A C 1
ATOM 1973 O O . ILE A 1 241 ? 2.268 -9.099 14.944 1.00 93.56 241 ILE A O 1
ATOM 1977 N N . ASP A 1 242 ? 0.798 -10.314 16.131 1.00 92.38 242 ASP A N 1
ATOM 1978 C CA . ASP A 1 242 ? 1.683 -11.456 16.399 1.00 92.38 242 ASP A CA 1
ATOM 1979 C C . ASP A 1 242 ? 2.260 -12.025 15.092 1.00 92.38 242 ASP A C 1
ATOM 1981 O O . ASP A 1 242 ? 3.431 -12.401 15.003 1.00 92.38 242 ASP A O 1
ATOM 1985 N N . TYR A 1 243 ? 1.448 -12.069 14.032 1.00 93.88 243 TYR A N 1
ATOM 1986 C CA . TYR A 1 243 ? 1.909 -12.531 12.732 1.00 93.88 243 TYR A CA 1
ATOM 1987 C C . TYR A 1 243 ? 2.861 -11.540 12.051 1.00 93.88 243 TYR A C 1
ATOM 1989 O O . TYR A 1 243 ? 3.885 -11.966 11.513 1.00 93.88 243 TYR A O 1
ATOM 1997 N N . LEU A 1 244 ? 2.585 -10.234 12.102 1.00 94.62 244 LEU A N 1
ATOM 1998 C CA . LEU A 1 244 ? 3.516 -9.210 11.617 1.00 94.62 244 LEU A CA 1
ATOM 1999 C C . LEU A 1 244 ? 4.842 -9.272 12.383 1.00 94.62 244 LEU A C 1
ATOM 2001 O O . LEU A 1 244 ? 5.902 -9.234 11.767 1.00 94.62 244 LEU A O 1
ATOM 2005 N N . GLU A 1 245 ? 4.804 -9.462 13.702 1.00 94.00 245 GLU A N 1
ATOM 2006 C CA . GLU A 1 245 ? 6.000 -9.711 14.509 1.00 94.00 245 GLU A CA 1
ATOM 2007 C C . GLU A 1 245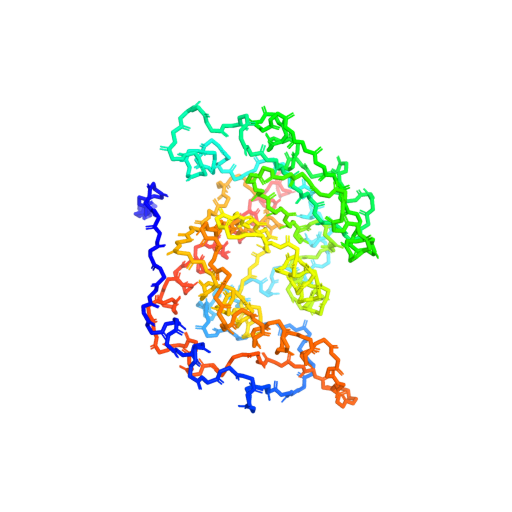 ? 6.734 -10.972 14.062 1.00 94.00 245 GLU A C 1
ATOM 2009 O O . GLU A 1 245 ? 7.957 -10.951 13.942 1.00 94.00 245 GLU A O 1
ATOM 2014 N N . SER A 1 246 ? 6.022 -12.055 13.747 1.00 93.38 246 SER A N 1
ATOM 2015 C CA . SER A 1 246 ? 6.662 -13.259 13.217 1.00 93.38 246 SER A CA 1
ATOM 2016 C C . SER A 1 246 ? 7.357 -13.002 11.874 1.00 93.38 246 SER A C 1
ATOM 2018 O O . SER A 1 246 ? 8.454 -13.512 11.657 1.00 93.38 246 SER A O 1
ATOM 2020 N N . ILE A 1 247 ? 6.779 -12.167 10.997 1.00 94.12 247 ILE A N 1
ATOM 2021 C CA . ILE A 1 247 ? 7.401 -11.751 9.731 1.00 94.12 247 ILE A CA 1
ATOM 2022 C C . ILE A 1 247 ? 8.678 -10.951 10.005 1.00 94.12 247 ILE A C 1
ATOM 2024 O O . ILE A 1 247 ? 9.703 -11.221 9.383 1.00 94.12 247 ILE A O 1
ATOM 2028 N N . ILE A 1 248 ? 8.623 -9.996 10.937 1.00 93.38 248 ILE A N 1
ATOM 2029 C CA . ILE A 1 248 ? 9.748 -9.119 11.299 1.00 93.38 248 ILE A CA 1
ATOM 2030 C C . ILE A 1 248 ? 10.918 -9.936 11.866 1.00 93.38 248 ILE A C 1
ATOM 2032 O O . ILE A 1 248 ? 12.065 -9.728 11.479 1.00 93.38 248 ILE A O 1
ATOM 2036 N N . HIS A 1 249 ? 10.637 -10.905 12.739 1.00 92.88 249 HIS A N 1
ATOM 2037 C CA . HIS A 1 249 ? 11.667 -11.728 13.385 1.00 92.88 249 HIS A CA 1
ATOM 2038 C C . HIS A 1 249 ? 12.088 -12.957 12.563 1.00 92.88 249 HIS A C 1
ATOM 2040 O O . HIS A 1 249 ? 13.023 -13.669 12.944 1.00 92.88 249 HIS A O 1
ATOM 2046 N N . SER A 1 250 ? 11.418 -13.230 11.440 1.00 90.50 250 SER A N 1
ATOM 2047 C CA . SER A 1 250 ? 11.757 -14.352 10.568 1.00 90.50 250 SER A CA 1
ATOM 2048 C C . SER A 1 250 ? 13.113 -14.130 9.904 1.00 90.50 250 SER A C 1
ATOM 2050 O O . SER A 1 250 ? 13.313 -13.187 9.141 1.00 90.50 250 SER A O 1
ATOM 2052 N N . LYS A 1 251 ? 14.045 -15.056 10.142 1.00 86.56 251 LYS A N 1
ATOM 2053 C CA . LYS A 1 251 ? 15.350 -15.074 9.477 1.00 86.56 251 LYS A CA 1
ATOM 2054 C C . LYS A 1 251 ? 15.265 -15.934 8.224 1.00 86.56 251 LYS A C 1
ATOM 2056 O O . LYS A 1 251 ? 15.140 -17.154 8.316 1.00 86.56 251 LYS A O 1
ATOM 2061 N N . ALA A 1 252 ? 15.323 -15.298 7.059 1.00 87.31 252 ALA A N 1
ATOM 2062 C CA . ALA A 1 252 ? 15.478 -16.026 5.809 1.00 87.31 252 ALA A CA 1
ATOM 2063 C C . ALA A 1 252 ? 16.906 -16.602 5.714 1.00 87.31 252 ALA A C 1
ATOM 2065 O O . ALA A 1 252 ? 17.850 -15.945 6.165 1.00 87.31 252 ALA A O 1
ATOM 2066 N N . PRO A 1 253 ? 17.086 -17.804 5.136 1.00 91.69 253 PRO A N 1
ATOM 2067 C CA . PRO A 1 253 ? 18.409 -18.320 4.798 1.00 91.69 253 PRO A CA 1
ATOM 2068 C C . PRO A 1 253 ? 19.203 -17.352 3.914 1.00 91.69 253 PRO A C 1
ATOM 2070 O O . PRO A 1 253 ? 18.634 -16.484 3.247 1.00 91.69 253 PRO A O 1
ATOM 2073 N N . GLU A 1 254 ? 20.522 -17.529 3.859 1.00 92.00 254 GLU A N 1
ATOM 2074 C CA . GLU A 1 254 ? 21.375 -16.721 2.988 1.00 92.00 254 GLU A CA 1
ATOM 2075 C C . GLU A 1 254 ? 20.908 -16.795 1.522 1.00 92.00 254 GLU A C 1
ATOM 2077 O O . GLU A 1 254 ? 20.561 -17.856 1.002 1.00 92.00 254 GLU A O 1
ATOM 2082 N N . GLY A 1 255 ? 20.840 -15.638 0.857 1.00 91.75 255 GLY A N 1
ATOM 2083 C CA . GLY A 1 255 ? 20.348 -15.526 -0.521 1.00 91.75 255 GLY A CA 1
ATOM 2084 C C . GLY A 1 255 ? 18.828 -15.677 -0.688 1.00 91.75 255 GLY A C 1
ATOM 2085 O O . GLY A 1 255 ? 18.325 -15.544 -1.810 1.00 91.75 255 GLY A O 1
ATOM 2086 N N . MET A 1 256 ? 18.089 -15.911 0.399 1.00 95.06 256 MET A N 1
ATOM 2087 C CA . MET A 1 256 ? 16.632 -15.977 0.405 1.00 95.06 256 MET A CA 1
ATOM 2088 C C . MET A 1 256 ? 15.993 -14.738 1.034 1.00 95.06 256 MET A C 1
ATOM 2090 O O . MET A 1 256 ? 16.613 -13.979 1.774 1.00 95.06 256 MET A O 1
ATOM 2094 N N . GLU A 1 257 ? 14.717 -14.541 0.730 1.00 94.81 257 GLU A N 1
ATOM 2095 C CA . GLU A 1 257 ? 13.853 -13.559 1.373 1.00 94.81 257 GLU A CA 1
ATOM 2096 C C . GLU A 1 257 ? 12.419 -14.090 1.482 1.00 94.81 257 GLU A C 1
ATOM 2098 O O . GLU A 1 257 ? 12.052 -15.075 0.835 1.00 94.81 257 GLU A O 1
ATOM 2103 N N . ILE A 1 258 ? 11.586 -13.410 2.269 1.00 95.19 258 ILE A N 1
ATOM 2104 C CA . ILE A 1 258 ? 10.144 -13.670 2.311 1.00 95.19 258 ILE A CA 1
ATOM 2105 C C . ILE A 1 258 ? 9.512 -13.085 1.043 1.00 95.19 258 ILE A C 1
ATOM 2107 O O . ILE A 1 258 ? 9.582 -11.882 0.789 1.00 95.19 258 ILE A O 1
ATOM 2111 N N . LEU A 1 259 ? 8.880 -13.942 0.246 1.00 95.19 259 LEU A N 1
ATOM 2112 C CA . LEU A 1 259 ? 8.208 -13.574 -0.998 1.00 95.19 259 LEU A CA 1
ATOM 2113 C C . LEU A 1 259 ? 6.706 -13.370 -0.812 1.00 95.19 259 LEU A C 1
ATOM 2115 O O . LEU A 1 259 ? 6.126 -12.524 -1.493 1.00 95.19 259 LEU A O 1
ATOM 2119 N N . GLU A 1 260 ? 6.082 -14.143 0.079 1.00 94.50 260 GLU A N 1
ATOM 2120 C CA . GLU A 1 260 ? 4.649 -14.073 0.374 1.00 94.50 260 GLU A CA 1
ATOM 2121 C C . GLU A 1 260 ? 4.421 -13.960 1.879 1.00 94.50 260 GLU A C 1
ATOM 2123 O O . GLU A 1 260 ? 4.984 -14.728 2.658 1.00 94.50 260 GLU A O 1
ATOM 2128 N N . THR A 1 261 ? 3.576 -13.009 2.271 1.00 94.62 261 THR A N 1
ATOM 2129 C CA . THR A 1 261 ? 3.052 -12.853 3.639 1.00 94.62 261 THR A CA 1
ATOM 2130 C C . THR A 1 261 ? 1.632 -13.403 3.756 1.00 94.62 261 THR A C 1
ATOM 2132 O O . THR A 1 261 ? 1.188 -13.756 4.844 1.00 94.62 261 THR A O 1
ATOM 2135 N N . VAL A 1 262 ? 0.935 -13.534 2.628 1.00 93.88 262 VAL A N 1
ATOM 2136 C CA . VAL A 1 262 ? -0.353 -14.207 2.473 1.00 93.88 262 VAL A CA 1
ATOM 2137 C C . VAL A 1 262 ? -0.249 -15.073 1.215 1.00 93.88 262 VAL A C 1
ATOM 2139 O O . VAL A 1 262 ? 0.258 -14.572 0.207 1.00 93.88 262 VAL A O 1
ATOM 2142 N N . PRO A 1 263 ? -0.731 -16.332 1.226 1.00 93.44 263 PRO A N 1
ATOM 2143 C CA . PRO A 1 263 ? -0.649 -17.203 0.063 1.00 93.44 263 PRO A CA 1
ATOM 2144 C C . PRO A 1 263 ? -1.242 -16.537 -1.177 1.00 93.44 263 PRO A C 1
ATOM 2146 O O . PRO A 1 263 ? -2.384 -16.069 -1.142 1.00 93.44 263 PRO A O 1
ATOM 2149 N N . VAL A 1 264 ? -0.511 -16.542 -2.295 1.00 93.75 264 VAL A N 1
ATOM 2150 C CA . VAL A 1 264 ? -0.948 -15.859 -3.529 1.00 93.75 264 VAL A CA 1
ATOM 2151 C C . VAL A 1 264 ? -2.329 -16.313 -4.005 1.00 93.75 264 VAL A C 1
ATOM 2153 O O . VAL A 1 264 ? -3.113 -15.504 -4.488 1.00 93.75 264 VAL A O 1
ATOM 2156 N N . LYS A 1 265 ? -2.676 -17.591 -3.801 1.00 92.00 265 LYS A N 1
ATOM 2157 C CA . LYS A 1 265 ? -4.010 -18.114 -4.119 1.00 92.00 265 LYS A CA 1
ATOM 2158 C C . LYS A 1 265 ? -5.104 -17.398 -3.322 1.00 92.00 265 LYS A C 1
ATOM 2160 O O . LYS A 1 265 ? -6.130 -17.062 -3.892 1.00 92.00 265 LYS A O 1
ATOM 2165 N N . THR A 1 266 ? -4.874 -17.137 -2.035 1.00 91.56 266 THR A N 1
ATOM 2166 C CA . THR A 1 266 ? -5.804 -16.372 -1.195 1.00 91.56 266 THR A CA 1
ATOM 2167 C C . THR A 1 266 ? -5.933 -14.942 -1.704 1.00 91.56 266 THR A C 1
ATOM 2169 O O . THR A 1 266 ? -7.047 -14.437 -1.770 1.00 91.56 266 THR A O 1
ATOM 2172 N N . LEU A 1 267 ? -4.818 -14.315 -2.100 1.00 92.38 267 LEU A N 1
ATOM 2173 C CA . LEU A 1 267 ? -4.813 -12.951 -2.633 1.00 92.38 267 LEU A CA 1
ATOM 2174 C C . LEU A 1 267 ? -5.568 -12.831 -3.958 1.00 92.38 267 LEU A C 1
ATOM 2176 O O . LEU A 1 267 ? -6.225 -11.818 -4.157 1.00 92.38 267 LEU A O 1
ATOM 2180 N N . CYS A 1 268 ? -5.499 -13.845 -4.826 1.00 92.12 268 CYS A N 1
ATOM 2181 C CA . CYS A 1 268 ? -6.118 -13.837 -6.154 1.00 92.12 268 CYS A CA 1
ATOM 2182 C C . CYS A 1 268 ? -7.586 -14.306 -6.194 1.00 92.12 268 CYS A C 1
ATOM 2184 O O . CYS A 1 268 ? -8.248 -14.106 -7.203 1.00 92.12 268 CYS A O 1
ATOM 2186 N N . ASP A 1 269 ? -8.107 -14.940 -5.141 1.00 87.06 269 ASP A N 1
ATOM 2187 C CA . ASP A 1 269 ? -9.436 -15.587 -5.144 1.00 87.06 269 ASP A CA 1
ATOM 2188 C C . ASP A 1 269 ? -10.555 -14.698 -4.556 1.00 87.06 269 ASP A C 1
ATOM 2190 O O . ASP A 1 269 ? -11.428 -15.143 -3.801 1.00 87.06 269 ASP A O 1
ATOM 2194 N N . ASN A 1 270 ? -10.498 -13.389 -4.813 1.00 86.81 270 ASN A N 1
ATOM 2195 C CA . ASN A 1 270 ? -11.421 -12.421 -4.217 1.00 86.81 270 ASN A CA 1
ATOM 2196 C C . ASN A 1 270 ? -11.507 -11.103 -5.014 1.00 86.81 270 ASN A C 1
ATOM 2198 O O . ASN A 1 270 ? -10.706 -10.833 -5.898 1.00 86.81 270 ASN A O 1
ATOM 2202 N N . GLU A 1 271 ? -12.467 -10.251 -4.654 1.00 89.25 271 GLU A N 1
ATOM 2203 C CA . GLU A 1 271 ? -12.722 -8.951 -5.300 1.00 89.25 271 GLU A CA 1
ATOM 2204 C C . GLU A 1 271 ? -11.587 -7.934 -5.103 1.00 89.25 271 GLU A C 1
ATOM 2206 O O . GLU A 1 271 ? -11.403 -7.037 -5.926 1.00 89.25 271 GLU A O 1
ATOM 2211 N N . PHE A 1 272 ? -10.799 -8.076 -4.032 1.00 89.81 272 PHE A N 1
ATOM 2212 C CA . PHE A 1 272 ? -9.616 -7.248 -3.822 1.00 89.81 27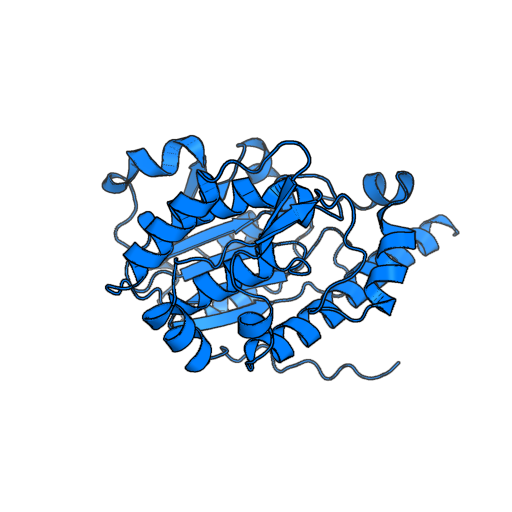2 PHE A CA 1
ATOM 2213 C C . PHE A 1 272 ? -8.546 -7.517 -4.889 1.00 89.81 272 PHE A C 1
ATOM 2215 O O . PHE A 1 272 ? -7.860 -6.577 -5.280 1.00 89.81 272 PHE A O 1
ATOM 2222 N N . TYR A 1 273 ? -8.447 -8.738 -5.429 1.00 93.94 273 TYR A N 1
ATOM 2223 C CA . TYR A 1 273 ? -7.555 -9.032 -6.555 1.00 93.94 273 TYR A CA 1
ATOM 2224 C C . TYR A 1 273 ? -7.864 -8.169 -7.778 1.00 93.94 273 TYR A C 1
ATOM 2226 O O . TYR A 1 273 ? -6.980 -7.478 -8.277 1.00 93.94 273 TYR A O 1
ATOM 2234 N N . GLU A 1 274 ? -9.119 -8.184 -8.230 1.00 93.19 274 GLU A N 1
ATOM 2235 C CA . GLU A 1 274 ? -9.565 -7.431 -9.408 1.00 93.19 274 GLU A CA 1
ATOM 2236 C C . GLU A 1 274 ? -9.398 -5.925 -9.186 1.00 93.19 274 GLU A C 1
ATOM 2238 O O . GLU A 1 274 ? -8.885 -5.203 -10.043 1.00 93.19 274 GLU A O 1
ATOM 2243 N N . TYR A 1 275 ? -9.749 -5.449 -7.984 1.00 92.75 275 TYR A N 1
ATOM 2244 C CA . TYR A 1 275 ? -9.520 -4.062 -7.596 1.00 92.75 275 TYR A CA 1
ATOM 2245 C C . TYR A 1 275 ? -8.041 -3.679 -7.707 1.00 92.75 275 TYR A C 1
ATOM 2247 O O . TYR A 1 275 ? -7.716 -2.646 -8.298 1.00 92.75 275 TYR A O 1
ATOM 2255 N N . LEU A 1 276 ? -7.159 -4.508 -7.142 1.00 95.44 276 LEU A N 1
ATOM 2256 C CA . LEU A 1 276 ? -5.725 -4.262 -7.089 1.00 95.44 276 LEU A CA 1
ATOM 2257 C C . LEU A 1 276 ? -5.078 -4.349 -8.473 1.00 95.44 276 LEU A C 1
ATOM 2259 O O . LEU A 1 276 ? -4.208 -3.539 -8.785 1.00 95.44 276 LEU A O 1
ATOM 2263 N N . LEU A 1 277 ? -5.512 -5.296 -9.306 1.00 96.31 277 LEU A N 1
ATOM 2264 C CA . LEU A 1 277 ? -5.042 -5.455 -10.678 1.00 96.31 277 LEU A CA 1
ATOM 2265 C C . LEU A 1 277 ? -5.335 -4.197 -11.504 1.00 96.31 277 LEU A C 1
ATOM 2267 O O . LEU A 1 277 ? -4.426 -3.636 -12.118 1.00 96.31 277 LEU A O 1
ATOM 2271 N N . ASP A 1 278 ? -6.578 -3.711 -11.467 1.00 95.62 278 ASP A N 1
ATOM 2272 C CA . ASP A 1 278 ? -6.968 -2.474 -12.147 1.00 95.62 278 ASP A CA 1
ATOM 2273 C C . ASP A 1 278 ? -6.199 -1.262 -11.612 1.00 95.62 278 ASP A C 1
ATOM 2275 O O . ASP A 1 278 ? -5.714 -0.431 -12.383 1.00 95.62 278 ASP A O 1
ATOM 2279 N N . LEU A 1 279 ? -6.075 -1.154 -10.287 1.00 95.50 279 LEU A N 1
ATOM 2280 C CA . LEU A 1 279 ? -5.370 -0.053 -9.638 1.00 95.50 279 LEU A CA 1
ATOM 2281 C C . LEU A 1 279 ? -3.897 -0.008 -10.059 1.00 95.50 279 LEU A C 1
ATOM 2283 O O . LEU A 1 279 ? -3.411 1.037 -10.488 1.00 95.50 279 LEU A O 1
ATOM 2287 N N . ASN A 1 280 ? -3.193 -1.137 -9.974 1.00 97.31 280 ASN A N 1
ATOM 2288 C CA . ASN A 1 280 ? -1.786 -1.233 -10.348 1.00 97.31 280 ASN A CA 1
ATOM 2289 C C . ASN A 1 280 ? -1.571 -0.991 -11.845 1.00 97.31 280 ASN A C 1
ATOM 2291 O O . ASN A 1 280 ? -0.605 -0.320 -12.200 1.00 97.31 280 ASN A O 1
ATOM 2295 N N . ASN A 1 281 ? -2.464 -1.475 -12.717 1.00 97.00 281 ASN A N 1
ATOM 2296 C CA . ASN A 1 281 ? -2.387 -1.196 -14.152 1.00 97.00 281 ASN A CA 1
ATOM 2297 C C . ASN A 1 281 ? -2.461 0.310 -14.430 1.00 97.00 281 ASN A C 1
ATOM 2299 O O . ASN A 1 281 ? -1.592 0.847 -15.114 1.00 97.00 281 ASN A O 1
ATOM 2303 N N . ASN A 1 282 ? -3.452 0.995 -13.852 1.00 95.50 282 ASN A N 1
ATOM 2304 C CA . ASN A 1 282 ? -3.613 2.441 -14.015 1.00 95.50 282 ASN A CA 1
ATOM 2305 C C . ASN A 1 282 ? -2.430 3.214 -13.412 1.00 95.50 282 ASN A C 1
ATOM 2307 O O . ASN A 1 282 ? -1.902 4.130 -14.038 1.00 95.50 282 ASN A O 1
ATOM 2311 N N . ASN A 1 283 ? -1.969 2.816 -12.222 1.00 94.62 283 ASN A N 1
ATOM 2312 C CA . ASN A 1 283 ? -0.821 3.431 -11.560 1.00 94.62 283 ASN A CA 1
ATOM 2313 C C . ASN A 1 283 ? 0.454 3.314 -12.406 1.00 94.62 283 ASN A C 1
ATOM 2315 O O . ASN A 1 283 ? 1.133 4.305 -12.650 1.00 94.62 283 ASN A O 1
ATOM 2319 N N . ILE A 1 284 ? 0.779 2.111 -12.890 1.00 95.19 284 ILE A N 1
ATOM 2320 C CA . ILE A 1 284 ? 1.986 1.893 -13.695 1.00 95.19 284 ILE A CA 1
ATOM 2321 C C . ILE A 1 284 ? 1.886 2.605 -15.041 1.00 95.19 284 ILE A C 1
ATOM 2323 O O . ILE A 1 284 ? 2.882 3.166 -15.485 1.00 95.19 284 ILE A O 1
ATOM 2327 N N . GLN A 1 285 ? 0.706 2.656 -15.664 1.00 94.94 285 GLN A N 1
ATOM 2328 C CA . GLN A 1 285 ? 0.498 3.456 -16.873 1.00 94.94 285 GLN A CA 1
ATOM 2329 C C . GLN A 1 285 ? 0.789 4.942 -16.635 1.00 94.94 285 GLN A C 1
ATOM 2331 O O . GLN A 1 285 ? 1.548 5.523 -17.402 1.00 94.94 285 GLN A O 1
ATOM 2336 N N . ARG A 1 286 ? 0.266 5.543 -15.557 1.00 92.19 286 ARG A N 1
ATOM 2337 C CA . ARG A 1 286 ? 0.545 6.950 -15.215 1.00 92.19 286 ARG A CA 1
ATOM 2338 C C . ARG A 1 286 ? 2.026 7.201 -14.966 1.00 92.19 286 ARG A C 1
ATOM 2340 O O . ARG A 1 286 ? 2.609 8.110 -15.550 1.00 92.19 286 ARG A O 1
ATOM 2347 N N . ARG A 1 287 ? 2.660 6.343 -14.163 1.00 91.69 287 ARG A N 1
ATOM 2348 C CA . ARG A 1 287 ? 4.097 6.436 -13.871 1.00 91.69 287 ARG A CA 1
ATOM 2349 C C . ARG A 1 287 ? 4.942 6.300 -15.141 1.00 91.69 287 ARG A C 1
ATOM 2351 O O . ARG A 1 287 ? 5.915 7.025 -15.298 1.00 91.69 287 ARG A O 1
ATOM 2358 N N . LEU A 1 288 ? 4.568 5.411 -16.064 1.00 92.06 288 LEU A N 1
ATOM 2359 C CA . LEU A 1 288 ? 5.218 5.278 -17.371 1.00 92.06 288 LEU A CA 1
ATOM 2360 C C . LEU A 1 288 ? 5.052 6.531 -18.232 1.00 92.06 288 LEU A C 1
ATOM 2362 O O . LEU A 1 288 ? 6.040 7.004 -18.785 1.00 92.06 288 LEU A O 1
ATOM 2366 N N . SER A 1 289 ? 3.838 7.078 -18.323 1.00 90.06 289 SER A N 1
ATOM 2367 C CA . SER A 1 289 ? 3.576 8.322 -19.055 1.00 90.06 289 SER A CA 1
ATOM 2368 C C . SER A 1 289 ? 4.421 9.475 -18.519 1.00 90.06 289 SER A C 1
ATOM 2370 O O . SER A 1 289 ? 5.022 10.196 -19.304 1.00 90.06 289 SER A O 1
ATOM 2372 N N . SER A 1 290 ? 4.538 9.597 -17.194 1.00 88.19 290 SER A N 1
ATOM 2373 C CA . SER A 1 290 ? 5.391 10.594 -16.539 1.00 88.19 290 SER A CA 1
ATOM 2374 C C . SER A 1 290 ? 6.863 10.458 -16.960 1.00 88.19 290 SER A C 1
ATOM 2376 O O . SER A 1 290 ? 7.471 11.432 -17.401 1.00 88.19 290 SER A O 1
ATOM 2378 N N . LEU A 1 291 ? 7.417 9.235 -16.946 1.00 87.31 291 LEU A N 1
ATOM 2379 C CA . LEU A 1 291 ? 8.789 8.991 -17.417 1.00 87.31 291 LEU A CA 1
ATOM 2380 C C . LEU A 1 291 ? 8.978 9.353 -18.895 1.00 87.31 291 LEU A C 1
ATOM 2382 O O . LEU A 1 291 ? 10.004 9.924 -19.254 1.00 87.31 291 LEU A O 1
ATOM 2386 N N . ILE A 1 292 ? 8.007 9.020 -19.749 1.00 84.69 292 ILE A N 1
ATOM 2387 C CA . ILE A 1 292 ? 8.066 9.326 -21.184 1.00 84.69 292 ILE A CA 1
ATOM 2388 C C . ILE A 1 292 ? 8.042 10.841 -21.405 1.00 84.69 292 ILE A C 1
ATOM 2390 O O . ILE A 1 292 ? 8.883 11.349 -22.138 1.00 84.69 292 ILE A O 1
ATOM 2394 N N . SER A 1 293 ? 7.147 11.569 -20.734 1.00 82.06 293 SER A N 1
ATOM 2395 C CA . SER A 1 293 ? 7.052 13.030 -20.839 1.00 82.06 293 SER A CA 1
ATOM 2396 C C . SER A 1 293 ? 8.356 13.726 -20.443 1.00 82.06 293 SER A C 1
ATOM 2398 O O . SER A 1 293 ? 8.779 14.668 -21.111 1.00 82.06 293 SER A O 1
ATOM 2400 N N . VAL A 1 294 ? 9.025 13.249 -19.388 1.00 77.06 294 VAL A N 1
ATOM 2401 C CA . VAL A 1 294 ? 10.324 13.792 -18.958 1.00 77.06 294 VAL A CA 1
ATOM 2402 C C . VAL A 1 294 ? 11.417 13.529 -19.997 1.00 77.06 294 VAL A C 1
ATOM 2404 O O . VAL A 1 294 ? 12.250 14.399 -20.244 1.00 77.06 294 VAL A O 1
ATOM 2407 N N . GLU A 1 295 ? 11.424 12.359 -20.635 1.00 74.38 295 GLU A N 1
ATOM 2408 C CA . GLU A 1 295 ? 12.365 12.061 -21.723 1.00 74.38 295 GLU A CA 1
ATOM 2409 C C . GLU A 1 295 ? 12.084 12.910 -22.975 1.00 74.38 295 GLU A C 1
ATOM 2411 O O . GLU A 1 295 ? 13.012 13.457 -23.568 1.00 74.38 295 GLU A O 1
ATOM 2416 N N . GLU A 1 296 ? 10.815 13.093 -23.352 1.00 77.00 296 GLU A N 1
ATOM 2417 C CA . GLU A 1 296 ? 10.425 13.933 -24.492 1.00 77.00 296 GLU A CA 1
ATOM 2418 C C . GLU A 1 296 ? 10.820 15.402 -24.306 1.00 77.00 296 GLU A C 1
ATOM 2420 O O . GLU A 1 296 ? 11.234 16.053 -25.266 1.00 77.00 296 GLU A O 1
ATOM 2425 N N . GLN A 1 297 ? 10.719 15.930 -23.083 1.00 72.00 297 GLN A N 1
ATOM 2426 C CA . GLN A 1 297 ? 11.125 17.303 -22.774 1.00 72.00 297 GLN A CA 1
ATOM 2427 C C . GLN A 1 297 ? 12.633 17.527 -22.927 1.00 72.00 297 GLN A C 1
ATOM 2429 O O . GLN A 1 297 ? 13.030 18.626 -23.293 1.00 72.00 297 GLN A O 1
ATOM 2434 N N . LYS A 1 298 ? 13.471 16.510 -22.693 1.00 64.81 298 LYS A N 1
ATOM 2435 C CA . LYS A 1 298 ? 14.935 16.620 -22.853 1.00 64.81 298 LYS A CA 1
ATOM 2436 C C . LYS A 1 298 ? 15.402 16.566 -24.304 1.00 64.81 298 LYS A C 1
ATOM 2438 O O . LYS A 1 298 ? 16.520 16.976 -24.597 1.00 64.81 298 LYS A O 1
ATOM 2443 N N . LEU A 1 299 ? 14.591 15.992 -25.190 1.00 57.47 299 LEU A N 1
ATOM 2444 C CA . LEU A 1 299 ? 14.897 15.890 -26.619 1.00 57.47 299 LEU A CA 1
ATOM 2445 C C . LEU A 1 299 ? 14.528 17.162 -27.400 1.00 57.47 299 LEU A C 1
ATOM 2447 O O . LEU A 1 299 ? 14.817 17.233 -28.595 1.00 57.47 299 LEU A O 1
ATOM 2451 N N . ARG A 1 300 ? 13.875 18.132 -26.752 1.00 50.72 300 ARG A N 1
ATOM 2452 C CA . ARG A 1 300 ? 13.536 19.449 -27.304 1.00 50.72 300 ARG A CA 1
ATOM 2453 C C . ARG A 1 300 ? 14.559 20.492 -26.880 1.00 50.72 300 ARG A C 1
ATOM 2455 O O . ARG A 1 300 ? 14.834 21.371 -27.724 1.00 50.72 300 ARG A O 1
#

Organism: Caerostris extrusa (NCBI:txid172846)

Sequence (300 aa):
MPKHKMRKLDKWCIIPKKVVEAMQVKVGRNWLLMGKKVHQIQNSKFCNPMLIDLWNKISYRAEINIQNHIPPSFHWDIDLADLLLEDSKEAADKFCIISIFLKEKELDNDSTLIKLKEVFNKCYNYDFSTVQNDEGKLPQENRIIYINTICWVESLNQELKIKQDFTEVLCKAIKIMKRGNSLIICVQSLLTRYMAGIIFMLLSLFEKYQCLLPDDEAPASCGQMWILKGFNKSPYTSRVIDYLESIIHSKAPEGMEILETVPVKTLCDNEFYEYLLDLNNNNIQRRLSSLISVEEQKLR